Protein AF-0000000083159236 (afdb_homodimer)

Foldseek 3Di:
DVVVVVVVVVVVVVVVVQVVCPPVQNAFPWAFAAAADAWAGQHPVQFPDKDAQFDWFFFVVVVGDIFTFGIWHKGKFWADLDPDPDDDIAIQIGGGYTHGNPAQHTYDHPCVRCVVFNWDWDQDPQFIWIAGNVRHRHWTWDDDQNGTTTHGPPPDDHDHRHDHPDDDDRYTYGDPVVSCCRRPPPPPD/DVVVVVVVVVVVVVVVVQVVCPPVQNAFPWAFAAAADAWAGQHPVQFPDKDAQFDWFFFVVVVGDIFTFGIWHKGKFWADLDPDPDDDIAIQIGGGYTHGNPAQHTYDHPCVRCVVFNWDWDQDPQFIWIAGNVRHRHWTWDDDQNGTTTHGPPRDDHDHRRDHPDDDDRYTYGDPVVSCCRRPPPPPD

Secondary structure (DSSP, 8-state):
-HHHHHHHHHHHHHHHHHHHHTSGGG-B--EEEE-BS--EES-GGGEEEEEEEEEEEEEGGGTTEEEEEEEEEEEEEEE-S-SSTTSPPEEEEEEEEEE-TT-SSEEEEHHHHHHHH--EEEEETTEEEEE-TTS-EEEEEEEETTEEEE-BTT----B----TT------B-B-HHHHHHHHS-----/-HHHHHHHHHHHHHHHHHHHHTSGGG-B--EEEE-BS--EES-GGGEEEEEEEEEEEEEGGGTTEEEEEEEEEEEEEEE-S-SSTTSPPEEEEEEEEEE-TT-SSEEEEHHHHHHHH--EEEEETTEEEEE-TTS-EEEEEEEETTEEEE-BTT----B----TT------B-B-HHHHHHHHS-----

InterPro domains:
  IPR054722 Retrovirus-related Pol polyprotein from transposon TNT 1-94-like, beta-barrel domain [PF22936] (37-106)

Radius of gyration: 23.16 Å; Cα contacts (8 Å, |Δi|>4): 815; chains: 2; bounding box: 55×75×49 Å

Organism: NCBI:txid41062

pLDDT: mean 87.3, std 15.45, range [33.66, 98.88]

Structure (mmCIF, N/CA/C/O backbone):
data_AF-0000000083159236-model_v1
#
loop_
_entity.id
_entity.type
_entity.pdbx_description
1 polymer 'Retrovirus-related Pol polyprotein from transposon TNT 1-94-like beta-barrel domain-containing protein'
#
loop_
_atom_site.group_PDB
_atom_site.id
_atom_site.type_symbol
_atom_site.label_atom_id
_atom_site.label_alt_id
_atom_site.label_comp_id
_atom_site.label_asym_id
_atom_site.label_entity_id
_atom_site.label_seq_id
_atom_site.pdbx_PDB_ins_code
_atom_site.Cartn_x
_atom_site.Cartn_y
_atom_site.Cartn_z
_atom_site.occupancy
_atom_site.B_iso_or_equiv
_atom_site.auth_seq_id
_atom_site.auth_comp_id
_atom_site.auth_asym_id
_atom_site.auth_atom_id
_atom_site.pdbx_PDB_model_num
ATOM 1 N N . MET A 1 1 ? -31.219 -33 -2.07 1 47.88 1 MET A N 1
ATOM 2 C CA . MET A 1 1 ? -30.844 -33.438 -3.416 1 47.88 1 MET A CA 1
ATOM 3 C C . MET A 1 1 ? -30.578 -32.219 -4.312 1 47.88 1 MET A C 1
ATOM 5 O O . MET A 1 1 ? -29.828 -32.344 -5.293 1 47.88 1 MET A O 1
ATOM 9 N N . GLY A 1 2 ? -31.156 -31.078 -3.975 1 53.59 2 GLY A N 1
ATOM 10 C CA . GLY A 1 2 ? -31.062 -29.859 -4.758 1 53.59 2 GLY A CA 1
ATOM 11 C C . GLY A 1 2 ? -29.734 -29.156 -4.613 1 53.59 2 GLY A C 1
ATOM 12 O O . GLY A 1 2 ? -29.188 -28.641 -5.59 1 53.59 2 GLY A O 1
ATOM 13 N N . GLU A 1 3 ? -29.156 -29.172 -3.473 1 54.88 3 GLU A N 1
ATOM 14 C CA . GLU A 1 3 ? -27.922 -28.438 -3.172 1 54.88 3 GLU A CA 1
ATOM 15 C C . GLU A 1 3 ? -26.719 -29.094 -3.826 1 54.88 3 GLU A C 1
ATOM 17 O O . GLU A 1 3 ? -25.797 -28.406 -4.293 1 54.88 3 GLU A O 1
ATOM 22 N N . ILE A 1 4 ? -26.734 -30.438 -4.023 1 56.16 4 ILE A N 1
ATOM 23 C CA . ILE A 1 4 ? -25.656 -31.203 -4.637 1 56.16 4 ILE A CA 1
ATOM 24 C C . ILE A 1 4 ? -25.609 -30.906 -6.137 1 56.16 4 ILE A C 1
ATOM 26 O O . ILE A 1 4 ? -24.531 -30.734 -6.707 1 56.16 4 ILE A O 1
ATOM 30 N N . GLY A 1 5 ? -26.734 -30.797 -6.625 1 55.22 5 GLY A N 1
ATOM 31 C CA . GLY A 1 5 ? -26.797 -30.531 -8.055 1 55.22 5 GLY A CA 1
ATOM 32 C C . GLY A 1 5 ? -26.266 -29.172 -8.43 1 55.22 5 GLY A C 1
ATOM 33 O O . GLY A 1 5 ? -25.578 -29.031 -9.445 1 55.22 5 GLY A O 1
ATOM 34 N N . GLU A 1 6 ? -26.625 -28.234 -7.559 1 56.12 6 GLU A N 1
ATOM 35 C CA . GLU A 1 6 ? -26.141 -26.891 -7.805 1 56.12 6 GLU A CA 1
ATOM 36 C C . GLU A 1 6 ? -24.625 -26.828 -7.684 1 56.12 6 GLU A C 1
ATOM 38 O O . GLU A 1 6 ? -23.953 -26.141 -8.477 1 56.12 6 GLU A O 1
ATOM 43 N N . PHE A 1 7 ? -24.109 -27.562 -6.812 1 52.34 7 PHE A N 1
ATOM 44 C CA . PHE A 1 7 ? -22.672 -27.656 -6.605 1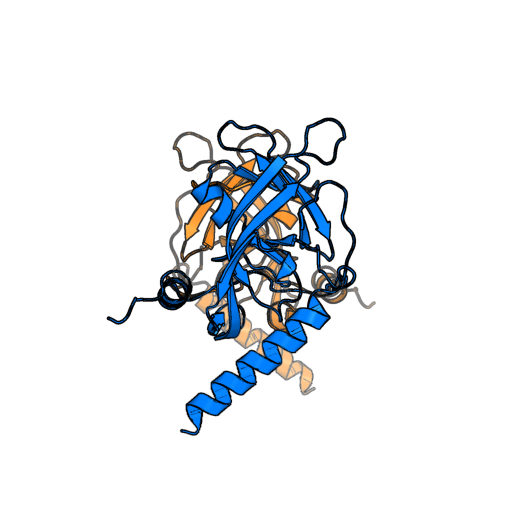 52.34 7 PHE A CA 1
ATOM 45 C C . PHE A 1 7 ? -21.984 -28.234 -7.836 1 52.34 7 PHE A C 1
ATOM 47 O O . PHE A 1 7 ? -21 -27.688 -8.328 1 52.34 7 PHE A O 1
ATOM 54 N N . TRP A 1 8 ? -22.531 -29.25 -8.359 1 57.22 8 TRP A N 1
ATOM 55 C CA . TRP A 1 8 ? -21.891 -29.922 -9.492 1 57.22 8 TRP A CA 1
ATOM 56 C C . TRP A 1 8 ? -22.031 -29.078 -10.758 1 57.22 8 TRP A C 1
ATOM 58 O O . TRP A 1 8 ? -21.141 -29.062 -11.594 1 57.22 8 TRP A O 1
ATOM 68 N N . ARG A 1 9 ? -23.141 -28.391 -10.812 1 58.09 9 ARG A N 1
ATOM 69 C CA . ARG A 1 9 ? -23.281 -27.469 -11.938 1 58.09 9 ARG A CA 1
ATOM 70 C C . ARG A 1 9 ? -22.266 -26.344 -11.852 1 58.09 9 ARG A C 1
ATOM 72 O O . ARG A 1 9 ? -21.672 -25.969 -12.867 1 58.09 9 ARG A O 1
ATOM 79 N N . ASP A 1 10 ? -22 -25.828 -10.742 1 58.94 10 ASP A N 1
ATOM 80 C CA . ASP A 1 10 ? -21.016 -24.781 -10.523 1 58.94 10 ASP A CA 1
ATOM 81 C C . ASP A 1 10 ? -19.594 -25.297 -10.797 1 58.94 10 ASP A C 1
ATOM 83 O O . ASP A 1 10 ? -18.781 -24.594 -11.398 1 58.94 10 ASP A O 1
ATOM 87 N N . VAL A 1 11 ? -19.312 -26.469 -10.516 1 60.19 11 VAL A N 1
ATOM 88 C CA . VAL A 1 11 ? -18.031 -27.109 -10.766 1 60.19 11 VAL A CA 1
ATOM 89 C C . VAL A 1 11 ? -17.844 -27.328 -12.266 1 60.19 11 VAL A C 1
ATOM 91 O O . VAL A 1 11 ? -16.781 -27.062 -12.812 1 60.19 11 VAL A O 1
ATOM 94 N N . LYS A 1 12 ? -18.875 -27.828 -12.938 1 58.31 12 LYS A N 1
ATOM 95 C CA . LYS A 1 12 ? -18.812 -28.047 -14.383 1 58.31 12 LYS A CA 1
ATOM 96 C C . LYS A 1 12 ? -18.656 -26.734 -15.141 1 58.31 12 LYS A C 1
ATOM 98 O O . LYS A 1 12 ? -17.891 -26.656 -16.109 1 58.31 12 LYS A O 1
ATOM 103 N N . GLU A 1 13 ? -19.391 -25.719 -14.734 1 59.31 13 GLU A N 1
ATOM 104 C CA . GLU A 1 13 ? -19.25 -24.406 -15.359 1 59.31 13 GLU A CA 1
ATOM 105 C C . GLU A 1 13 ? -17.875 -23.812 -15.086 1 59.31 13 GLU A C 1
ATOM 107 O O . GLU A 1 13 ? -17.266 -23.188 -15.969 1 59.31 13 GLU A O 1
ATOM 112 N N . ASP A 1 14 ? -17.266 -24.078 -14.031 1 56.31 14 ASP A N 1
ATOM 113 C CA . ASP A 1 14 ? -15.914 -23.641 -13.68 1 56.31 14 ASP A CA 1
ATOM 114 C C . ASP A 1 14 ? -14.859 -24.391 -14.5 1 56.31 14 ASP A C 1
ATOM 116 O O . ASP A 1 14 ? -13.875 -23.797 -14.945 1 56.31 14 ASP A O 1
ATOM 120 N N . ARG A 1 15 ? -15.039 -25.703 -14.812 1 54.47 15 ARG A N 1
ATOM 121 C CA . ARG A 1 15 ? -14.133 -26.484 -15.641 1 54.47 15 ARG A CA 1
ATOM 122 C C . ARG A 1 15 ? -14.148 -26 -17.078 1 54.47 15 ARG A C 1
ATOM 124 O O . ARG A 1 15 ? -13.094 -25.922 -17.719 1 54.47 15 ARG A O 1
ATOM 131 N N . LYS A 1 16 ? -15.336 -25.766 -17.625 1 57.69 16 LYS A N 1
ATOM 132 C CA . LYS A 1 16 ? -15.438 -25.234 -18.969 1 57.69 16 LYS A CA 1
ATOM 133 C C . LYS A 1 16 ? -14.812 -23.844 -19.062 1 57.69 16 LYS A C 1
ATOM 135 O O . LYS A 1 16 ? -14.117 -23.531 -20.031 1 57.69 16 LYS A O 1
ATOM 140 N N . ARG A 1 17 ? -15.055 -23.016 -18.156 1 52.88 17 ARG A N 1
ATOM 141 C CA . ARG A 1 17 ? -14.43 -21.703 -18.125 1 52.88 17 ARG A CA 1
ATOM 142 C C . ARG A 1 17 ? -12.922 -21.812 -17.922 1 52.88 17 ARG A C 1
ATOM 144 O O . ARG A 1 17 ? -12.148 -21.062 -18.531 1 52.88 17 ARG A O 1
ATOM 151 N N . GLY A 1 18 ? -12.461 -22.797 -17.219 1 50.94 18 GLY A N 1
ATOM 152 C CA . GLY A 1 18 ? -11.047 -23.062 -17.031 1 50.94 18 GLY A CA 1
ATOM 153 C C . GLY A 1 18 ? -10.336 -23.438 -18.312 1 50.94 18 GLY A C 1
ATOM 154 O O . GLY A 1 18 ? -9.234 -22.953 -18.578 1 50.94 18 GLY A O 1
ATOM 155 N N . LYS A 1 19 ? -10.891 -24.438 -19.141 1 52.97 19 LYS A N 1
ATOM 156 C CA . LYS A 1 19 ? -10.305 -24.797 -20.422 1 52.97 19 LYS A CA 1
ATOM 157 C C . LYS A 1 19 ? -10.227 -23.609 -21.359 1 52.97 19 LYS A C 1
ATOM 159 O O . LYS A 1 19 ? -9.227 -23.422 -22.062 1 52.97 19 LYS A O 1
ATOM 164 N N . LEU A 1 20 ? -11.305 -22.906 -21.438 1 53.22 20 LEU A N 1
ATOM 165 C CA . LEU A 1 20 ? -11.281 -21.703 -22.281 1 53.22 20 LEU A CA 1
ATOM 166 C C . LEU A 1 20 ? -10.328 -20.656 -21.719 1 53.22 20 LEU A C 1
ATOM 168 O O . LEU A 1 20 ? -9.633 -19.984 -22.469 1 53.22 20 LEU A O 1
ATOM 172 N N . GLU A 1 21 ? -10.289 -20.453 -20.5 1 50.97 21 GLU A N 1
ATOM 173 C CA . GLU A 1 21 ? -9.406 -19.5 -19.828 1 50.97 21 GLU A CA 1
ATOM 174 C C . GLU A 1 21 ? -7.941 -19.922 -19.969 1 50.97 21 GLU A C 1
ATOM 176 O O . GLU A 1 21 ? -7.035 -19.109 -19.766 1 50.97 21 GLU A O 1
ATOM 181 N N . ASN A 1 22 ? -7.617 -21.297 -20.234 1 50.5 22 ASN A N 1
ATOM 182 C CA . ASN A 1 22 ? -6.238 -21.766 -20.297 1 50.5 22 ASN A CA 1
ATOM 183 C C . ASN A 1 22 ? -5.664 -21.656 -21.703 1 50.5 22 ASN A C 1
ATOM 185 O O . ASN A 1 22 ? -4.668 -22.312 -22.031 1 50.5 22 ASN A O 1
ATOM 189 N N . ARG A 1 23 ? -6.406 -21.172 -22.672 1 53.34 23 ARG A N 1
ATOM 190 C CA . ARG A 1 23 ? -5.613 -20.906 -23.875 1 53.34 23 ARG A CA 1
ATOM 191 C C . ARG A 1 23 ? -4.469 -19.938 -23.578 1 53.34 23 ARG A C 1
ATOM 193 O O . ARG A 1 23 ? -4.668 -18.906 -22.938 1 53.34 23 ARG A O 1
ATOM 200 N N . PRO A 1 24 ? -3.254 -20.406 -23.797 1 56.59 24 PRO A N 1
ATOM 201 C CA . PRO A 1 24 ? -2.051 -19.641 -23.484 1 56.59 24 PRO A CA 1
ATOM 202 C C . PRO A 1 24 ? -2.238 -18.141 -23.688 1 56.59 24 PRO A C 1
ATOM 204 O O . PRO A 1 24 ? -1.733 -17.344 -22.891 1 56.59 24 PRO A O 1
ATOM 207 N N . HIS A 1 25 ? -2.939 -17.797 -24.734 1 60.47 25 HIS A N 1
ATOM 208 C CA . HIS A 1 25 ? -3.033 -16.391 -25.109 1 60.47 25 HIS A CA 1
ATOM 209 C C . HIS A 1 25 ? -4.012 -15.633 -24.219 1 60.47 25 HIS A C 1
ATOM 211 O O . HIS A 1 25 ? -4.051 -14.406 -24.219 1 60.47 25 HIS A O 1
ATOM 217 N N . ARG A 1 26 ? -4.48 -16.438 -23.219 1 83.31 26 ARG A N 1
ATOM 218 C CA . ARG A 1 26 ? -5.492 -15.789 -22.375 1 83.31 26 ARG A CA 1
ATOM 219 C C . ARG A 1 26 ? -5.004 -15.633 -20.953 1 83.31 26 ARG A C 1
ATOM 221 O O . ARG A 1 26 ? -5.668 -15 -20.125 1 83.31 26 ARG A O 1
ATOM 228 N N . ARG A 1 27 ? -3.709 -16.031 -20.828 1 93.88 27 ARG A N 1
ATOM 229 C CA . ARG A 1 27 ? -3.17 -15.984 -19.484 1 93.88 27 ARG A CA 1
ATOM 230 C C . ARG A 1 27 ? -2.682 -14.586 -19.125 1 93.88 27 ARG A C 1
ATOM 232 O O . ARG A 1 27 ? -2.064 -13.914 -19.953 1 93.88 27 ARG A O 1
ATOM 239 N N . CYS A 1 28 ? -3.027 -14.164 -17.938 1 97.5 28 CYS A N 1
ATOM 240 C CA . CYS A 1 28 ? -2.516 -12.898 -17.422 1 97.5 28 CYS A CA 1
ATOM 241 C C . CYS A 1 28 ? -1.147 -13.086 -16.781 1 97.5 28 CYS A C 1
ATOM 243 O O . CYS A 1 28 ? -0.974 -13.961 -15.922 1 97.5 28 CYS A O 1
ATOM 245 N N . TRP A 1 29 ? -0.221 -12.25 -17.188 1 97.69 29 TRP A N 1
ATOM 246 C CA . TRP A 1 29 ? 1.125 -12.359 -16.641 1 97.69 29 TRP A CA 1
ATOM 247 C C . TRP A 1 29 ? 1.442 -11.156 -15.742 1 97.69 29 TRP A C 1
ATOM 249 O O . TRP A 1 29 ? 2.586 -10.977 -15.32 1 97.69 29 TRP A O 1
ATOM 259 N N . ASP A 1 30 ? 0.416 -10.289 -15.508 1 98.12 30 ASP A N 1
ATOM 260 C CA . ASP A 1 30 ? 0.614 -9.141 -14.633 1 98.12 30 ASP A CA 1
ATOM 261 C C . ASP A 1 30 ? 0.591 -9.555 -13.164 1 98.12 30 ASP A C 1
ATOM 263 O O . ASP A 1 30 ? -0.48 -9.766 -12.586 1 98.12 30 ASP A O 1
ATOM 267 N N . TRP A 1 31 ? 1.767 -9.68 -12.625 1 98.75 31 TRP A N 1
ATOM 268 C CA . TRP A 1 31 ? 1.896 -9.898 -11.188 1 98.75 31 TRP A CA 1
ATOM 269 C C . TRP A 1 31 ? 2.152 -8.586 -10.453 1 98.75 31 TRP A C 1
ATOM 271 O O . TRP A 1 31 ? 3.301 -8.156 -10.328 1 98.75 31 TRP A O 1
ATOM 281 N N . MET A 1 32 ? 1.084 -8.047 -9.945 1 98.38 32 MET A N 1
ATOM 282 C CA . MET A 1 32 ? 1.147 -6.762 -9.258 1 98.38 32 MET A CA 1
ATOM 283 C C . MET A 1 32 ? 1.71 -6.922 -7.848 1 98.38 32 MET A C 1
ATOM 285 O O . MET A 1 32 ? 1.386 -7.883 -7.152 1 98.38 32 MET A O 1
ATOM 289 N N . ILE A 1 33 ? 2.572 -6.027 -7.465 1 97.94 33 ILE A N 1
ATOM 290 C CA . ILE A 1 33 ? 3.092 -6.012 -6.102 1 97.94 33 ILE A CA 1
ATOM 291 C C . ILE A 1 33 ? 2.055 -5.402 -5.164 1 97.94 33 ILE A C 1
ATOM 293 O O . ILE A 1 33 ? 1.723 -4.219 -5.281 1 97.94 33 ILE A O 1
ATOM 297 N N . VAL A 1 34 ? 1.578 -6.258 -4.277 1 95.31 34 VAL A N 1
ATOM 298 C CA . VAL A 1 34 ? 0.468 -5.824 -3.438 1 95.31 34 VAL A CA 1
ATOM 299 C C . VAL A 1 34 ? 0.805 -6.062 -1.968 1 95.31 34 VAL A C 1
ATOM 301 O O . VAL A 1 34 ? 1.816 -6.691 -1.651 1 95.31 34 VAL A O 1
ATOM 304 N N . SER A 1 35 ? -0.013 -5.441 -1.11 1 91.44 35 SER A N 1
ATOM 305 C CA . SER A 1 35 ? -0.04 -5.77 0.312 1 91.44 35 SER A CA 1
ATOM 306 C C . SER A 1 35 ? -1.179 -6.73 0.636 1 91.44 35 SER A C 1
ATOM 308 O O . SER A 1 35 ? -1.677 -7.434 -0.248 1 91.44 35 SER A O 1
ATOM 310 N N . GLY A 1 36 ? -1.452 -6.891 1.927 1 91.38 36 GLY A N 1
ATOM 311 C CA . GLY A 1 36 ? -2.574 -7.742 2.287 1 91.38 36 GLY A CA 1
ATOM 312 C C . GLY A 1 36 ? -2.146 -9.055 2.914 1 91.38 36 GLY A C 1
ATOM 313 O O . GLY A 1 36 ? -1.095 -9.133 3.551 1 91.38 36 GLY A O 1
ATOM 314 N N . HIS A 1 37 ? -3.102 -10.109 2.678 1 92.5 37 HIS A N 1
ATOM 315 C CA . HIS A 1 37 ? -2.941 -11.312 3.482 1 92.5 37 HIS A CA 1
ATOM 316 C C . HIS A 1 37 ? -2.688 -12.539 2.605 1 92.5 37 HIS A C 1
ATOM 318 O O . HIS A 1 37 ? -2.641 -13.664 3.1 1 92.5 37 HIS A O 1
ATOM 324 N N . CYS A 1 38 ? -2.537 -12.281 1.304 1 96.12 38 CYS A N 1
ATOM 325 C CA . CYS A 1 38 ? -2.348 -13.469 0.478 1 96.12 38 CYS A CA 1
ATOM 326 C C . CYS A 1 38 ? -1.798 -13.102 -0.894 1 96.12 38 CYS A C 1
ATOM 3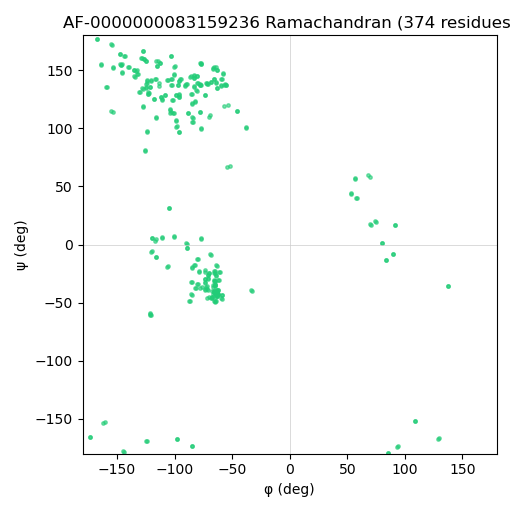28 O O . CYS A 1 38 ? -1.927 -11.953 -1.329 1 96.12 38 CYS A O 1
ATOM 330 N N . HIS A 1 39 ? -1.111 -14.055 -1.521 1 98.5 39 HIS A N 1
ATOM 331 C CA . HIS A 1 39 ? -0.936 -14.07 -2.969 1 98.5 39 HIS A CA 1
ATOM 332 C C . HIS A 1 39 ? -2.199 -14.555 -3.672 1 98.5 39 HIS A C 1
ATOM 334 O O . HIS A 1 39 ? -2.965 -15.344 -3.109 1 98.5 39 HIS A O 1
ATOM 340 N N . TYR A 1 40 ? -2.348 -14.156 -4.895 1 98.56 40 TYR A N 1
ATOM 341 C CA . TYR A 1 40 ? -3.447 -14.727 -5.668 1 98.56 40 TYR A CA 1
ATOM 342 C C . TYR A 1 40 ? -3.135 -14.695 -7.16 1 98.56 40 TYR A C 1
ATOM 344 O O . TYR A 1 40 ? -2.35 -13.867 -7.621 1 98.56 40 TYR A O 1
ATOM 352 N N . ALA A 1 41 ? -3.672 -15.594 -7.867 1 98.75 41 ALA A N 1
ATOM 353 C CA . ALA A 1 41 ? -3.508 -15.711 -9.312 1 98.75 41 ALA A CA 1
ATOM 354 C C . ALA A 1 41 ? -4.852 -15.93 -10 1 98.75 41 ALA A C 1
ATOM 356 O O . ALA A 1 41 ? -5.738 -16.578 -9.453 1 98.75 41 ALA A O 1
ATOM 357 N N . ARG A 1 42 ? -4.875 -15.453 -11.156 1 97.94 42 ARG A N 1
ATOM 358 C CA . ARG A 1 42 ? -6.102 -15.477 -11.945 1 97.94 42 ARG A CA 1
ATOM 359 C C . ARG A 1 42 ? -6.25 -16.797 -12.688 1 97.94 42 ARG A C 1
ATOM 361 O O . ARG A 1 42 ? -7.352 -17.344 -12.766 1 97.94 42 ARG A O 1
ATOM 368 N N . ASN A 1 43 ? -5.18 -17.297 -13.266 1 98.06 43 ASN A N 1
ATOM 369 C CA . ASN A 1 43 ? -5.242 -18.438 -14.18 1 98.06 43 ASN A CA 1
ATOM 370 C C . ASN A 1 43 ? -4.77 -19.719 -13.508 1 98.06 43 ASN A C 1
ATOM 372 O O . ASN A 1 43 ? -3.707 -19.75 -12.883 1 98.06 43 ASN A O 1
ATOM 376 N N . ARG A 1 44 ? -5.461 -20.734 -13.75 1 97.31 44 ARG A N 1
ATOM 377 C CA . ARG A 1 44 ? -5.102 -22.047 -13.227 1 97.31 44 ARG A CA 1
ATOM 378 C C . ARG A 1 44 ? -3.74 -22.5 -13.75 1 97.31 44 ARG A C 1
ATOM 380 O O . ARG A 1 44 ? -2.986 -23.172 -13.039 1 97.31 44 ARG A O 1
ATOM 387 N N . SER A 1 45 ? -3.443 -22.078 -14.891 1 96.75 45 SER A N 1
ATOM 388 C CA . SER A 1 45 ? -2.223 -22.516 -15.562 1 96.75 45 SER A CA 1
ATOM 389 C C . SER A 1 45 ? -0.983 -21.969 -14.859 1 96.75 45 SER A C 1
ATOM 391 O O . SER A 1 45 ? 0.136 -22.406 -15.133 1 96.75 45 SER A O 1
ATOM 393 N N . SER A 1 46 ? -1.165 -21.078 -13.922 1 97.62 46 SER A N 1
ATOM 394 C CA . SER A 1 46 ? -0.037 -20.484 -13.203 1 97.62 46 SER A CA 1
ATOM 395 C C . SER A 1 46 ? 0.471 -21.422 -12.117 1 97.62 46 SER A C 1
ATOM 397 O O . SER A 1 46 ? 1.573 -21.234 -11.594 1 97.62 46 SER A O 1
ATOM 399 N N . PHE A 1 47 ? -0.243 -22.438 -11.797 1 98.38 47 PHE A N 1
ATOM 400 C CA . PHE A 1 47 ? 0.017 -23.219 -10.586 1 98.38 47 PHE A CA 1
ATOM 401 C C . PHE A 1 47 ? 0.84 -24.453 -10.906 1 98.38 47 PHE A C 1
ATOM 403 O O . PHE A 1 47 ? 0.573 -25.141 -11.898 1 98.38 47 PHE A O 1
ATOM 410 N N . VAL A 1 48 ? 1.802 -24.734 -10.086 1 98.56 48 VAL A N 1
ATOM 411 C CA . VAL A 1 48 ? 2.586 -25.969 -10.148 1 98.56 48 VAL A CA 1
ATOM 412 C C . VAL A 1 48 ? 1.888 -27.062 -9.352 1 98.56 48 VAL A C 1
ATOM 414 O O . VAL A 1 48 ? 1.806 -28.219 -9.797 1 98.56 48 VAL A O 1
ATOM 417 N N . THR A 1 49 ? 1.508 -26.703 -8.141 1 98.44 49 THR A N 1
ATOM 418 C CA . THR A 1 49 ? 0.626 -27.562 -7.352 1 98.44 49 THR A CA 1
ATOM 419 C C . THR A 1 49 ? -0.736 -26.891 -7.16 1 98.44 49 THR A C 1
ATOM 421 O O . THR A 1 49 ? -0.853 -25.672 -7.23 1 98.44 49 THR A O 1
ATOM 424 N N . TYR A 1 50 ? -1.672 -27.75 -6.934 1 97.94 50 TYR A N 1
ATOM 425 C CA . TYR A 1 50 ? -3.023 -27.203 -6.902 1 97.94 50 TYR A CA 1
ATOM 426 C C . TYR A 1 50 ? -3.969 -28.125 -6.145 1 97.94 50 TYR A C 1
ATOM 428 O O . TYR A 1 50 ? -3.959 -29.344 -6.352 1 97.94 50 TYR A O 1
ATOM 436 N N . ARG A 1 51 ? -4.742 -27.531 -5.34 1 97.88 51 ARG A N 1
ATOM 437 C CA . ARG A 1 51 ? -5.836 -28.203 -4.648 1 97.88 51 ARG A CA 1
ATOM 438 C C . ARG A 1 51 ? -7.137 -27.422 -4.801 1 97.88 51 ARG A C 1
ATOM 440 O O . ARG A 1 51 ? -7.199 -26.234 -4.469 1 97.88 51 ARG A O 1
ATOM 447 N N . ARG A 1 52 ? -8.148 -28.078 -5.156 1 96.94 52 ARG A N 1
ATOM 448 C CA . ARG A 1 52 ? -9.445 -27.422 -5.305 1 96.94 52 ARG A CA 1
ATOM 449 C C . ARG A 1 52 ? -10.039 -27.078 -3.943 1 96.94 52 ARG A C 1
ATOM 451 O O . ARG A 1 52 ? -9.93 -27.859 -2.994 1 96.9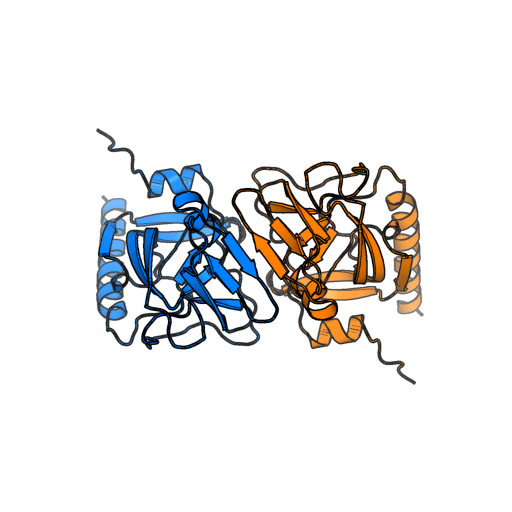4 52 ARG A O 1
ATOM 458 N N . VAL A 1 53 ? -10.609 -25.984 -3.789 1 95.56 53 VAL A N 1
ATOM 459 C CA . VAL A 1 53 ? -11.266 -25.547 -2.562 1 95.56 53 VAL A CA 1
ATOM 460 C C . VAL A 1 53 ? -12.742 -25.25 -2.842 1 95.56 53 VAL A C 1
ATOM 462 O O . VAL A 1 53 ? -13.625 -25.906 -2.305 1 95.56 53 VAL A O 1
ATOM 465 N N . GLY A 1 54 ? -12.992 -24.25 -3.771 1 94.25 54 GLY A N 1
ATOM 466 C CA . GLY A 1 54 ? -14.359 -23.938 -4.145 1 94.25 54 GLY A CA 1
ATOM 467 C C . GLY A 1 54 ? -15.141 -23.266 -3.031 1 94.25 54 GLY A C 1
ATOM 468 O O . GLY A 1 54 ? -16.203 -23.75 -2.643 1 94.25 54 GLY A O 1
ATOM 469 N N . ARG A 1 55 ? -14.664 -22.109 -2.531 1 93.81 55 ARG A N 1
ATOM 470 C CA . ARG A 1 55 ? -15.305 -21.391 -1.432 1 93.81 55 ARG A CA 1
ATOM 471 C C . ARG A 1 55 ? -15.281 -19.891 -1.673 1 93.81 55 ARG A C 1
ATOM 473 O O . ARG A 1 55 ? -14.391 -19.391 -2.365 1 93.81 55 ARG A O 1
ATOM 480 N N . HIS A 1 56 ? -16.25 -19.312 -1.081 1 94.12 56 HIS A N 1
ATOM 481 C CA . HIS A 1 56 ? -16.266 -17.859 -1.077 1 94.12 56 HIS A CA 1
ATOM 482 C C . HIS A 1 56 ? -15.664 -17.312 0.211 1 94.12 56 HIS A C 1
ATOM 484 O O . HIS A 1 56 ? -15.883 -17.859 1.291 1 94.12 56 HIS A O 1
ATOM 490 N N . ILE A 1 57 ? -14.93 -16.25 0.008 1 92.56 57 ILE A N 1
ATOM 491 C CA . ILE A 1 57 ? -14.391 -15.531 1.164 1 92.56 57 ILE A CA 1
ATOM 492 C C . ILE A 1 57 ? -14.766 -14.055 1.083 1 92.56 57 ILE A C 1
ATOM 494 O O . ILE A 1 57 ? -15.086 -13.547 0.005 1 92.56 57 ILE A O 1
ATOM 498 N N . SER A 1 58 ? -14.695 -13.438 2.277 1 90.69 58 SER A N 1
ATOM 499 C CA . SER A 1 58 ? -14.992 -12.016 2.336 1 90.69 58 SER A CA 1
ATOM 500 C C . SER A 1 58 ? -13.711 -11.188 2.342 1 90.69 58 SER A C 1
ATOM 502 O O . SER A 1 58 ? -12.789 -11.461 3.111 1 90.69 58 SER A O 1
ATOM 504 N N . ASP A 1 59 ? -13.688 -10.25 1.45 1 86.56 59 ASP A N 1
ATOM 505 C CA . ASP A 1 59 ? -12.586 -9.289 1.381 1 86.56 59 ASP A CA 1
ATOM 506 C C . ASP A 1 59 ? -12.977 -7.961 2.018 1 86.56 59 ASP A C 1
ATOM 508 O O . ASP A 1 59 ? -13.781 -7.211 1.462 1 86.56 59 ASP A O 1
ATOM 512 N N . SER A 1 60 ? -12.352 -7.602 3.123 1 80.25 60 SER A N 1
ATOM 513 C CA . SER A 1 60 ? -12.719 -6.398 3.865 1 80.25 60 SER A CA 1
ATOM 514 C C . SER A 1 60 ? -12.312 -5.137 3.111 1 80.25 60 SER A C 1
ATOM 516 O O . SER A 1 60 ? -12.898 -4.07 3.316 1 80.25 60 SER A O 1
ATOM 518 N N . MET A 1 61 ? -11.32 -5.191 2.279 1 76.38 61 MET A N 1
ATOM 519 C CA . MET A 1 61 ? -10.914 -4.043 1.475 1 76.38 61 MET A CA 1
ATOM 520 C C . MET A 1 61 ? -12.023 -3.639 0.505 1 76.38 61 MET A C 1
ATOM 522 O O . MET A 1 61 ? -12.164 -2.461 0.174 1 76.38 61 MET A O 1
ATOM 526 N N . MET A 1 62 ? -12.773 -4.566 0.189 1 69 62 MET A N 1
ATOM 527 C CA . MET A 1 62 ? -13.875 -4.332 -0.743 1 69 62 MET A CA 1
ATOM 528 C C . MET A 1 62 ? -15.211 -4.277 -0.008 1 69 62 MET A C 1
ATOM 530 O O . MET A 1 62 ? -16.234 -4.699 -0.543 1 69 62 MET A O 1
ATOM 534 N N . GLY A 1 63 ? -15.195 -3.848 1.124 1 70.94 63 GLY A N 1
ATOM 535 C CA . GLY A 1 63 ? -16.422 -3.674 1.872 1 70.94 63 GLY A CA 1
ATOM 536 C C . GLY A 1 63 ? -17.078 -4.988 2.275 1 70.94 63 GLY A C 1
ATOM 537 O O . GLY A 1 63 ? -18.297 -5.082 2.361 1 70.94 63 GLY A O 1
ATOM 538 N N . GLY A 1 64 ? -16.297 -5.98 2.213 1 75.81 64 GLY A N 1
ATOM 539 C CA . GLY A 1 64 ? -16.844 -7.27 2.615 1 75.81 64 GLY A CA 1
ATOM 540 C C . GLY A 1 64 ? -17.453 -8.047 1.462 1 75.81 64 GLY A C 1
ATOM 541 O O . GLY A 1 64 ? -18.203 -9 1.677 1 75.81 64 GLY A O 1
ATOM 542 N N . SER A 1 65 ? -17.109 -7.652 0.271 1 82.62 65 SER A N 1
ATOM 543 C CA . SER A 1 65 ? -17.609 -8.398 -0.883 1 82.62 65 SER A CA 1
ATOM 544 C C . SER A 1 65 ? -17.047 -9.812 -0.91 1 82.62 65 SER A C 1
ATOM 546 O O . SER A 1 65 ? -15.969 -10.07 -0.375 1 82.62 65 SER A O 1
ATOM 548 N N . LYS A 1 66 ? -17.859 -10.688 -1.543 1 91.19 66 LYS A N 1
ATOM 549 C CA . LYS A 1 66 ? -17.453 -12.086 -1.592 1 91.19 66 LYS A CA 1
ATOM 550 C C . LYS A 1 66 ? -16.609 -12.375 -2.826 1 91.19 66 LYS A C 1
ATOM 552 O O . LYS A 1 66 ? -16.891 -11.859 -3.912 1 91.19 66 LYS A O 1
ATOM 557 N N . THR A 1 67 ? -15.617 -13.117 -2.619 1 93.44 67 THR A N 1
ATOM 558 C CA . THR A 1 67 ? -14.711 -13.547 -3.682 1 93.44 67 THR A CA 1
ATOM 559 C C . THR A 1 67 ? -14.641 -15.07 -3.746 1 93.44 67 THR A C 1
ATOM 561 O O . THR A 1 67 ? -14.477 -15.734 -2.723 1 93.44 67 THR A O 1
ATOM 564 N N . PHE A 1 68 ? -14.828 -15.57 -4.91 1 95.81 68 PHE A N 1
ATOM 565 C CA . PHE A 1 68 ? -14.773 -17.016 -5.102 1 95.81 68 PHE A CA 1
ATOM 566 C C . PHE A 1 68 ? -13.336 -17.484 -5.25 1 95.81 68 PHE A C 1
ATOM 568 O O . PHE A 1 68 ? -12.602 -17.016 -6.121 1 95.81 68 PHE A O 1
ATOM 575 N N . VAL A 1 69 ? -12.977 -18.406 -4.367 1 97.31 69 VAL A N 1
ATOM 576 C CA . VAL A 1 69 ? -11.672 -19.062 -4.43 1 97.31 69 VAL A CA 1
ATOM 577 C C . VAL A 1 69 ? -11.828 -20.469 -4.996 1 97.31 69 VAL A C 1
ATOM 579 O O . VAL A 1 69 ? -12.391 -21.344 -4.34 1 97.31 69 VAL A O 1
ATOM 582 N N . ALA A 1 70 ? -11.273 -20.641 -6.16 1 98.12 70 ALA A N 1
ATOM 583 C CA . ALA A 1 70 ? -11.43 -21.922 -6.84 1 98.12 70 ALA A CA 1
ATOM 584 C C . ALA A 1 70 ? -10.461 -22.953 -6.277 1 98.12 70 ALA A C 1
ATOM 586 O O . ALA A 1 70 ? -10.789 -24.141 -6.207 1 98.12 70 ALA A O 1
ATOM 587 N N . GLY A 1 71 ? -9.312 -22.516 -5.895 1 98.31 71 GLY A N 1
ATOM 588 C CA . GLY A 1 71 ? -8.289 -23.438 -5.402 1 98.31 71 GLY A CA 1
ATOM 589 C C . GLY A 1 71 ? -7.129 -22.719 -4.73 1 98.31 71 GLY A C 1
ATOM 590 O O . GLY A 1 71 ? -7.141 -21.5 -4.602 1 98.31 71 GLY A O 1
ATOM 591 N N . VAL A 1 72 ? -6.234 -23.516 -4.223 1 98.62 72 VAL A N 1
ATOM 592 C CA . VAL A 1 72 ? -5 -23.062 -3.59 1 98.62 72 VAL A CA 1
ATOM 593 C C . VAL A 1 72 ? -3.822 -23.891 -4.086 1 98.62 72 VAL A C 1
ATOM 595 O O . VAL A 1 72 ? -3.969 -25.094 -4.363 1 98.62 72 VAL A O 1
ATOM 598 N N . GLY A 1 73 ? -2.666 -23.219 -4.227 1 98.62 73 GLY A N 1
ATOM 599 C CA . GLY A 1 73 ? -1.497 -23.984 -4.637 1 98.62 73 GLY A CA 1
ATOM 600 C C . GLY A 1 73 ? -0.217 -23.172 -4.613 1 98.62 73 GLY A C 1
ATOM 601 O O . GLY A 1 73 ? -0.126 -22.172 -3.902 1 98.62 73 GLY A O 1
ATOM 602 N N . THR A 1 74 ? 0.765 -23.75 -5.246 1 98.81 74 THR A N 1
ATOM 603 C CA . THR A 1 74 ? 2.066 -23.094 -5.34 1 98.81 74 THR A CA 1
ATOM 604 C C . THR A 1 74 ? 2.295 -22.547 -6.746 1 98.81 74 THR A C 1
ATOM 606 O O . THR A 1 74 ? 1.888 -23.156 -7.734 1 98.81 74 THR A O 1
ATOM 609 N N . VAL A 1 75 ? 2.912 -21.359 -6.832 1 98.81 75 VAL A N 1
ATOM 610 C CA . VAL A 1 75 ? 3.289 -20.734 -8.094 1 98.81 75 VAL A CA 1
ATOM 611 C C . VAL A 1 75 ? 4.785 -20.422 -8.094 1 98.81 75 VAL A C 1
ATOM 613 O O . VAL A 1 75 ? 5.328 -19.969 -7.086 1 98.81 75 VAL A O 1
ATOM 616 N N . GLU A 1 76 ? 5.422 -20.656 -9.18 1 98.81 76 GLU A N 1
ATOM 617 C CA . GLU A 1 76 ? 6.82 -20.297 -9.375 1 98.81 76 GLU A CA 1
ATOM 618 C C . GLU A 1 76 ? 6.965 -19.188 -10.414 1 98.81 76 GLU A C 1
ATOM 620 O O . GLU A 1 76 ? 6.461 -19.312 -11.539 1 98.81 76 GLU A O 1
ATOM 625 N N . LEU A 1 77 ? 7.641 -18.141 -10.039 1 98.62 77 LEU A N 1
ATOM 626 C CA . LEU A 1 77 ? 7.852 -17 -10.93 1 98.62 77 LEU A CA 1
ATOM 627 C C . LEU A 1 77 ? 9.336 -16.797 -11.219 1 98.62 77 LEU A C 1
ATOM 629 O O . LEU A 1 77 ? 10.141 -16.672 -10.289 1 98.62 77 LEU A O 1
ATOM 633 N N . LYS A 1 78 ? 9.68 -16.766 -12.43 1 98.12 78 LYS A N 1
ATOM 634 C CA . LYS A 1 78 ? 11.016 -16.328 -12.828 1 98.12 78 LYS A CA 1
ATOM 635 C C . LYS A 1 78 ? 11.086 -14.82 -12.961 1 98.12 78 LYS A C 1
ATOM 637 O O . LYS A 1 78 ? 10.367 -14.227 -13.766 1 98.12 78 LYS A O 1
ATOM 642 N N . VAL A 1 79 ? 12 -14.211 -12.18 1 98.06 79 VAL A N 1
ATOM 643 C CA . VAL A 1 79 ? 12.008 -12.75 -12.109 1 98.06 79 VAL A CA 1
ATOM 644 C C . VAL A 1 79 ? 13.422 -12.234 -12.367 1 98.06 79 VAL A C 1
ATOM 646 O O . VAL A 1 79 ? 14.398 -12.977 -12.203 1 98.06 79 VAL A O 1
ATOM 649 N N . ARG A 1 80 ? 13.414 -10.953 -12.727 1 96.38 80 ARG A N 1
ATOM 650 C CA . ARG A 1 80 ? 14.68 -10.242 -12.836 1 96.38 80 ARG A CA 1
ATOM 651 C C . ARG A 1 80 ? 14.992 -9.461 -11.562 1 96.38 80 ARG A C 1
ATOM 653 O O . ARG A 1 80 ? 14.141 -8.711 -11.062 1 96.38 80 ARG A O 1
ATOM 660 N N . PRO A 1 81 ? 16.234 -9.68 -11.055 1 95.06 81 PRO A N 1
ATOM 661 C CA . PRO A 1 81 ? 16.578 -8.977 -9.812 1 95.06 81 PRO A CA 1
ATOM 662 C C . PRO A 1 81 ? 16.828 -7.488 -10.023 1 95.06 81 PRO A C 1
ATOM 664 O O . PRO A 1 81 ? 16.812 -6.711 -9.062 1 95.06 81 PRO A O 1
ATO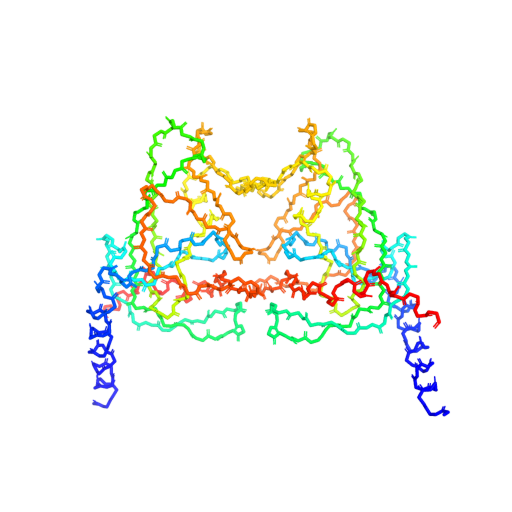M 667 N N . SER A 1 82 ? 17.141 -7.141 -11.211 1 88.56 82 SER A N 1
ATOM 668 C CA . SER A 1 82 ? 17.375 -5.746 -11.57 1 88.56 82 SER A CA 1
ATOM 669 C C . SER A 1 82 ? 16.922 -5.461 -13 1 88.56 82 SER A C 1
ATOM 671 O O . SER A 1 82 ? 16.844 -6.371 -13.828 1 88.56 82 SER A O 1
ATOM 673 N N . LYS A 1 83 ? 16.625 -4.176 -13.117 1 79.06 83 LYS A N 1
ATOM 674 C CA . LYS A 1 83 ? 16.266 -3.777 -14.477 1 79.06 83 LYS A CA 1
ATOM 675 C C . LYS A 1 83 ? 17.484 -3.818 -15.398 1 79.06 83 LYS A C 1
ATOM 677 O O . LYS A 1 83 ? 17.344 -3.908 -16.625 1 79.06 83 LYS A O 1
ATOM 682 N N . LYS A 1 84 ? 18.641 -3.67 -14.68 1 75.5 84 LYS A N 1
ATOM 683 C CA . LYS A 1 84 ? 19.875 -3.674 -15.453 1 75.5 84 LYS A CA 1
ATOM 684 C C . LYS A 1 84 ? 20.266 -5.094 -15.859 1 75.5 84 LYS A C 1
ATOM 686 O O . LYS A 1 84 ? 20.031 -6.043 -15.109 1 75.5 84 LYS A O 1
ATOM 691 N N . GLN A 1 85 ? 20.688 -5.207 -17.094 1 70.5 85 GLN A N 1
ATOM 692 C CA . GLN A 1 85 ? 21.125 -6.5 -17.609 1 70.5 85 GLN A CA 1
ATOM 693 C C . GLN A 1 85 ? 22.359 -7 -16.875 1 70.5 85 GLN A C 1
ATOM 695 O O . GLN A 1 85 ? 23.172 -6.203 -16.406 1 70.5 85 GLN A O 1
ATOM 700 N N . GLY A 1 86 ? 22.328 -8.367 -16.609 1 79.25 86 GLY A N 1
ATOM 701 C CA . GLY A 1 86 ? 23.578 -8.938 -16.141 1 79.25 86 GLY A CA 1
ATOM 702 C C . GLY A 1 86 ? 23.391 -9.914 -14.992 1 79.25 86 GLY A C 1
ATOM 703 O O . GLY A 1 86 ? 24.188 -10.836 -14.82 1 79.25 86 GLY A O 1
ATOM 704 N N . LEU A 1 87 ? 22.422 -9.57 -14.172 1 86.88 87 LEU A N 1
ATOM 705 C CA . LEU A 1 87 ? 22.266 -10.5 -13.062 1 86.88 87 LEU A CA 1
ATOM 706 C C . LEU A 1 87 ? 21.406 -11.695 -13.484 1 86.88 87 LEU A C 1
ATOM 708 O O . LEU A 1 87 ? 20.5 -11.555 -14.297 1 86.88 87 LEU A O 1
ATOM 712 N N . PRO A 1 88 ? 21.734 -12.797 -12.938 1 91.88 88 PRO A N 1
ATOM 713 C CA . PRO A 1 88 ? 20.969 -13.992 -13.312 1 91.88 88 PRO A CA 1
ATOM 714 C C . PRO A 1 88 ? 19.516 -13.945 -12.836 1 91.88 88 PRO A C 1
ATOM 716 O O . PRO A 1 88 ? 19.219 -13.32 -11.812 1 91.88 88 PRO A O 1
ATOM 719 N N . THR A 1 89 ? 18.719 -14.617 -13.578 1 95.75 89 THR A N 1
ATOM 720 C CA . THR A 1 89 ? 17.312 -14.789 -13.242 1 95.75 89 THR A CA 1
ATOM 721 C C . THR A 1 89 ? 17.156 -15.484 -11.891 1 95.75 89 THR A C 1
ATOM 723 O O . THR A 1 89 ? 17.938 -16.375 -11.555 1 95.75 89 THR A O 1
ATOM 726 N N . ARG A 1 90 ? 16.125 -15.016 -11.133 1 97.5 90 ARG A N 1
ATOM 727 C CA . ARG A 1 90 ? 15.773 -15.633 -9.859 1 97.5 90 ARG A CA 1
ATOM 728 C C . ARG A 1 90 ? 14.383 -16.25 -9.914 1 97.5 90 ARG A C 1
ATOM 730 O O . ARG A 1 90 ? 13.555 -15.859 -10.742 1 97.5 90 ARG A O 1
ATOM 737 N N . THR A 1 91 ? 14.188 -17.25 -9.094 1 97.88 91 THR A N 1
ATOM 738 C CA . THR A 1 91 ? 12.883 -17.891 -9.016 1 97.88 91 THR A CA 1
ATOM 739 C C . THR A 1 91 ? 12.219 -17.594 -7.676 1 97.88 91 THR A C 1
ATOM 741 O O . THR A 1 91 ? 12.805 -17.859 -6.621 1 97.88 91 THR A O 1
ATOM 744 N N . LEU A 1 92 ? 11.039 -17.062 -7.73 1 98.56 92 LEU A N 1
ATOM 745 C CA . LEU A 1 92 ? 10.211 -16.906 -6.539 1 98.56 92 LEU A CA 1
ATOM 746 C C . LEU A 1 92 ? 9.227 -18.078 -6.418 1 98.56 92 LEU A C 1
ATOM 748 O O . LEU A 1 92 ? 8.484 -18.359 -7.355 1 98.56 92 LEU A O 1
ATOM 752 N N . VAL A 1 93 ? 9.25 -18.688 -5.289 1 98.62 93 VAL A N 1
ATOM 753 C CA . VAL A 1 93 ? 8.258 -19.719 -4.996 1 98.62 93 VAL A CA 1
ATOM 754 C C . VAL A 1 93 ? 7.211 -19.156 -4.035 1 98.62 93 VAL A C 1
ATOM 756 O O . VAL A 1 93 ? 7.527 -18.797 -2.9 1 98.62 93 VAL A O 1
ATOM 759 N N . LEU A 1 94 ? 6.02 -19.094 -4.512 1 98.75 94 LEU A N 1
ATOM 760 C CA . LEU A 1 94 ? 4.895 -18.609 -3.721 1 98.75 94 LEU A CA 1
ATOM 761 C C . LEU A 1 94 ? 4.039 -19.766 -3.223 1 98.75 94 LEU A C 1
ATOM 763 O O . LEU A 1 94 ? 3.506 -20.531 -4.023 1 98.75 94 LEU A O 1
ATOM 767 N N . ASP A 1 95 ? 3.867 -19.812 -1.965 1 98.06 95 ASP A N 1
ATOM 768 C CA . ASP A 1 95 ? 3.02 -20.828 -1.365 1 98.06 95 ASP A CA 1
ATOM 769 C C . ASP A 1 95 ? 1.638 -20.281 -1.029 1 98.06 95 ASP A C 1
ATOM 771 O O . ASP A 1 95 ? 1.473 -19.062 -0.867 1 98.06 95 ASP A O 1
ATOM 775 N N . ASN A 1 96 ? 0.661 -21.172 -1.008 1 98 96 ASN A N 1
ATOM 776 C CA . ASN A 1 96 ? -0.693 -20.844 -0.58 1 98 96 ASN A CA 1
ATOM 777 C C . ASN A 1 96 ? -1.282 -19.703 -1.414 1 98 96 ASN A C 1
ATOM 779 O O . ASN A 1 96 ? -1.886 -18.781 -0.872 1 98 96 ASN A O 1
ATOM 783 N N . VAL A 1 97 ? -0.976 -19.797 -2.678 1 98.81 97 VAL A N 1
ATOM 784 C CA . VAL A 1 97 ? -1.551 -18.828 -3.609 1 98.81 97 VAL A CA 1
ATOM 785 C C . VAL A 1 97 ? -3.027 -19.141 -3.836 1 98.81 97 VAL A C 1
ATOM 787 O O . VAL A 1 97 ? -3.387 -20.281 -4.125 1 98.81 97 VAL A O 1
ATOM 790 N N . LEU A 1 98 ? -3.871 -18.172 -3.678 1 98.5 98 LEU A N 1
ATOM 791 C CA . LEU A 1 98 ? -5.289 -18.359 -3.951 1 98.5 98 LEU A CA 1
ATOM 792 C C . LEU A 1 98 ? -5.578 -18.25 -5.445 1 98.5 98 LEU A C 1
ATOM 794 O O . LEU A 1 98 ? -5.113 -17.312 -6.098 1 98.5 98 LEU A O 1
ATOM 798 N N . HIS A 1 99 ? -6.305 -19.172 -5.938 1 98.69 99 HIS A N 1
ATOM 799 C CA . HIS A 1 99 ? -6.801 -19.062 -7.309 1 98.69 99 HIS A CA 1
ATOM 800 C C . HIS A 1 99 ? -8.141 -18.328 -7.359 1 98.69 99 HIS A C 1
ATOM 802 O O . HIS A 1 99 ? -9.156 -18.859 -6.922 1 98.69 99 HIS A O 1
ATOM 808 N N . ILE A 1 100 ? -8.086 -17.219 -7.926 1 97.75 100 ILE A N 1
ATOM 809 C CA . ILE A 1 100 ? -9.266 -16.359 -8.047 1 97.75 100 ILE A CA 1
ATOM 810 C C . ILE A 1 100 ? -9.5 -16.031 -9.516 1 97.75 100 ILE A C 1
ATOM 812 O O . ILE A 1 100 ? -8.977 -15.031 -10.023 1 97.75 100 ILE A O 1
ATOM 816 N N . PRO A 1 101 ? -10.359 -16.719 -10.148 1 97.25 101 PRO A N 1
ATOM 817 C CA . PRO A 1 101 ? -10.531 -16.562 -11.594 1 97.25 101 PRO A CA 1
ATOM 818 C C . PRO A 1 101 ? -11.062 -15.18 -11.969 1 97.25 101 PRO A C 1
ATOM 820 O O . PRO A 1 101 ? -10.797 -14.695 -13.078 1 97.25 101 PRO A O 1
ATOM 823 N N . SER A 1 102 ? -11.742 -14.508 -11.078 1 95.19 102 SER A N 1
ATOM 824 C CA . SER A 1 102 ? -12.367 -13.227 -11.383 1 95.19 102 SER A CA 1
ATOM 825 C C . SER A 1 102 ? -11.414 -12.07 -11.117 1 95.19 102 SER A C 1
ATOM 827 O O . SER A 1 102 ? -11.75 -10.906 -11.367 1 95.19 102 SER A O 1
ATOM 829 N N . ALA A 1 103 ? -10.227 -12.375 -10.617 1 95.94 103 ALA A N 1
ATOM 830 C CA . ALA A 1 103 ? -9.281 -11.305 -10.312 1 95.94 103 ALA A CA 1
ATOM 831 C C . ALA A 1 103 ? -8.875 -10.562 -11.578 1 95.94 103 ALA A C 1
ATOM 833 O O . ALA A 1 103 ? -8.812 -11.148 -12.656 1 95.94 103 ALA A O 1
ATOM 834 N N . ILE A 1 104 ? -8.562 -9.297 -11.438 1 95.88 104 ILE A N 1
ATOM 835 C CA . ILE A 1 104 ? -8.227 -8.469 -12.602 1 95.88 104 ILE A CA 1
ATOM 836 C C . ILE A 1 104 ? -6.754 -8.641 -12.953 1 95.88 104 ILE A C 1
ATOM 838 O O . ILE A 1 104 ? -6.328 -8.32 -14.062 1 95.88 104 ILE A O 1
ATOM 842 N N . SER A 1 105 ? -5.988 -9.094 -12.086 1 97.81 105 SER A N 1
ATOM 843 C CA . SER A 1 105 ? -4.566 -9.398 -12.227 1 97.81 105 SER A CA 1
ATOM 844 C C . SER A 1 105 ? -4.125 -10.453 -11.219 1 97.81 105 SER A C 1
ATOM 846 O O . SER A 1 105 ? -4.922 -10.906 -10.391 1 97.81 105 SER A O 1
ATOM 848 N N . ASN A 1 106 ? -2.898 -10.914 -11.359 1 98.56 106 ASN A N 1
ATOM 849 C CA . ASN A 1 106 ? -2.264 -11.641 -10.266 1 98.56 106 ASN A CA 1
ATOM 850 C C . ASN A 1 106 ? -1.763 -10.688 -9.18 1 98.56 106 ASN A C 1
ATOM 852 O O . ASN A 1 106 ? -1.572 -9.5 -9.438 1 98.56 106 ASN A O 1
ATOM 856 N N . GLY A 1 107 ? -1.635 -11.219 -7.973 1 98.75 107 GLY A N 1
ATOM 857 C CA . GLY A 1 107 ? -1.14 -10.422 -6.859 1 98.75 107 GLY A CA 1
ATOM 858 C C . GLY A 1 107 ? 0.024 -11.078 -6.137 1 98.75 107 GLY A C 1
ATOM 859 O O . GLY A 1 107 ? -0.103 -12.188 -5.621 1 98.75 107 GLY A O 1
ATOM 860 N N . PHE A 1 108 ? 1.133 -10.414 -6.129 1 98.88 108 PHE A N 1
ATOM 861 C CA . PHE A 1 108 ? 2.307 -10.789 -5.348 1 98.88 108 PHE A CA 1
ATOM 862 C C . PHE A 1 108 ? 2.377 -9.977 -4.059 1 98.88 108 PHE A C 1
ATOM 864 O O . PHE A 1 108 ? 2.75 -8.797 -4.078 1 98.88 108 PHE A O 1
ATOM 871 N N . CYS A 1 109 ? 2.08 -10.633 -2.998 1 97.88 109 CYS A N 1
ATOM 872 C CA . CYS A 1 109 ? 2.111 -9.945 -1.713 1 97.88 109 CYS A CA 1
ATOM 873 C C . CYS A 1 109 ? 3.523 -9.914 -1.143 1 97.88 109 CYS A C 1
ATOM 875 O O . CYS A 1 109 ? 3.986 -10.906 -0.571 1 97.88 109 CYS A O 1
ATOM 877 N N . TRP A 1 110 ? 4.09 -8.758 -1.159 1 96.5 110 TRP A N 1
ATOM 878 C CA . TRP A 1 110 ? 5.496 -8.633 -0.792 1 96.5 110 TRP A CA 1
ATOM 879 C C . TRP A 1 110 ? 5.715 -9.031 0.666 1 96.5 110 TRP A C 1
ATOM 881 O O . TRP A 1 110 ? 6.703 -9.695 0.995 1 96.5 110 TRP A O 1
ATOM 891 N N . ALA A 1 111 ? 4.809 -8.68 1.569 1 94.38 111 ALA A N 1
ATOM 892 C CA . ALA A 1 111 ? 4.996 -8.938 2.994 1 94.38 111 ALA A CA 1
ATOM 893 C C . ALA A 1 111 ? 4.953 -10.438 3.289 1 94.38 111 ALA A C 1
ATOM 895 O O . ALA A 1 111 ? 5.801 -10.961 4.016 1 94.38 111 ALA A O 1
ATOM 896 N N . ILE A 1 112 ? 3.984 -11.078 2.711 1 95.25 112 ILE A N 1
ATOM 897 C CA . ILE A 1 112 ? 3.844 -12.516 2.914 1 95.25 112 ILE A CA 1
ATOM 898 C C . ILE A 1 112 ? 5.109 -13.234 2.449 1 95.25 112 ILE A C 1
ATOM 900 O O . ILE A 1 112 ? 5.617 -14.125 3.135 1 95.25 112 ILE A O 1
ATOM 904 N N . TYR A 1 113 ? 5.602 -12.852 1.348 1 97.56 113 TYR A N 1
ATOM 905 C CA . TYR A 1 113 ? 6.801 -13.5 0.824 1 97.56 113 TYR A CA 1
ATOM 906 C C . TYR A 1 113 ? 7.992 -13.258 1.744 1 97.56 113 TYR A C 1
ATOM 908 O O . TYR A 1 113 ? 8.688 -14.203 2.129 1 97.56 113 TYR A O 1
ATOM 916 N N . HIS A 1 114 ? 8.227 -12.07 2.127 1 96.06 114 HIS A N 1
ATOM 917 C CA . HIS A 1 114 ? 9.453 -11.719 2.838 1 96.06 114 HIS A CA 1
ATOM 918 C C . HIS A 1 114 ? 9.367 -12.117 4.309 1 96.06 114 HIS A C 1
ATOM 920 O O . HIS A 1 114 ? 10.398 -12.328 4.957 1 96.06 114 HIS A O 1
ATOM 926 N N . PHE A 1 115 ? 8.203 -12.242 4.812 1 92.44 115 PHE A N 1
ATOM 927 C CA . PHE A 1 115 ? 8.086 -12.758 6.172 1 92.44 115 PHE A CA 1
ATOM 928 C C . PHE A 1 115 ? 8.422 -14.242 6.223 1 92.44 115 PHE A C 1
ATOM 930 O O . PHE A 1 115 ? 8.961 -14.727 7.215 1 92.44 115 PHE A O 1
ATOM 937 N N . ALA A 1 116 ? 8.18 -14.906 5.152 1 93.94 116 ALA A N 1
ATOM 938 C CA . ALA A 1 116 ? 8.469 -16.344 5.086 1 93.94 116 ALA A CA 1
ATOM 939 C C . ALA A 1 116 ? 9.922 -16.594 4.695 1 93.94 116 ALA A C 1
ATOM 941 O O . ALA A 1 116 ? 10.539 -17.562 5.152 1 93.94 116 ALA A O 1
ATOM 942 N N . HIS A 1 117 ? 10.484 -15.711 3.881 1 95.88 117 HIS A N 1
ATOM 943 C CA . HIS A 1 117 ? 11.766 -16.047 3.266 1 95.88 117 HIS A CA 1
ATOM 944 C C . HIS A 1 117 ? 12.867 -15.102 3.736 1 95.88 117 HIS A C 1
ATOM 946 O O . HIS A 1 117 ? 14.047 -15.32 3.439 1 95.88 117 HIS A O 1
ATOM 952 N N . GLY A 1 118 ? 12.43 -14.078 4.395 1 94 118 GLY A N 1
ATOM 953 C CA . GLY A 1 118 ? 13.406 -13.078 4.797 1 94 118 GLY A CA 1
ATOM 954 C C . GLY A 1 118 ? 13.68 -12.047 3.723 1 94 118 GLY A C 1
ATOM 955 O O . GLY A 1 118 ? 13.016 -12.031 2.684 1 94 118 GLY A O 1
ATOM 956 N N . GLY A 1 119 ? 14.57 -11.094 4.008 1 95.56 119 GLY A N 1
ATOM 957 C CA . GLY A 1 119 ? 14.906 -10.031 3.072 1 95.56 119 GLY A CA 1
ATOM 958 C C . GLY A 1 119 ? 14.086 -8.773 3.279 1 95.56 119 GLY A C 1
ATOM 959 O O . GLY A 1 119 ? 13.398 -8.633 4.293 1 95.56 119 GLY A O 1
ATOM 960 N N . GLU A 1 120 ? 14.328 -7.844 2.299 1 95.19 120 GLU A N 1
ATOM 961 C CA . GLU A 1 120 ? 13.703 -6.535 2.457 1 95.19 120 GLU A CA 1
ATOM 962 C C . GLU A 1 120 ? 13.32 -5.938 1.106 1 95.19 120 GLU A C 1
ATOM 964 O O . GLU A 1 120 ? 13.977 -6.211 0.095 1 95.19 120 GLU A O 1
ATOM 969 N N . MET A 1 121 ? 12.266 -5.207 1.189 1 96.81 121 MET A N 1
ATOM 970 C CA . MET A 1 121 ? 11.844 -4.449 0.016 1 96.81 121 MET A CA 1
ATOM 971 C C . MET A 1 121 ? 12.219 -2.977 0.153 1 96.81 121 MET A C 1
ATOM 973 O O . MET A 1 121 ? 12.141 -2.408 1.244 1 96.81 121 MET A O 1
ATOM 977 N N . ALA A 1 122 ? 12.602 -2.43 -0.92 1 95.38 122 ALA A N 1
ATOM 978 C CA . ALA A 1 122 ? 12.906 -1.004 -0.981 1 95.38 122 ALA A CA 1
ATOM 979 C C . ALA A 1 122 ? 12.086 -0.31 -2.062 1 95.38 122 ALA A C 1
ATOM 981 O O . ALA A 1 122 ? 11.828 -0.887 -3.121 1 95.38 122 ALA A O 1
ATOM 982 N N . CYS A 1 123 ? 11.672 0.872 -1.731 1 94.31 123 CYS A N 1
ATOM 983 C CA . CYS A 1 123 ? 10.906 1.694 -2.662 1 94.31 123 CYS A CA 1
ATOM 984 C C . CYS A 1 123 ? 11.594 3.033 -2.898 1 94.31 123 CYS A C 1
ATOM 986 O O . CYS A 1 123 ? 11.984 3.713 -1.948 1 94.31 123 CYS A O 1
ATOM 988 N N . SER A 1 124 ? 11.719 3.377 -4.109 1 89.12 124 SER A N 1
ATOM 989 C CA . SER A 1 124 ? 12.32 4.637 -4.523 1 89.12 124 SER A CA 1
ATOM 990 C C . SER A 1 124 ? 11.641 5.195 -5.77 1 89.12 124 SER A C 1
ATOM 992 O O . SER A 1 124 ? 10.641 4.641 -6.234 1 89.12 124 SER A O 1
ATOM 994 N N . ARG A 1 125 ? 12.188 6.332 -6.227 1 86.12 125 ARG A N 1
ATOM 995 C CA . ARG A 1 125 ? 11.656 6.93 -7.449 1 86.12 125 ARG A CA 1
ATOM 996 C C . ARG A 1 125 ? 11.812 5.984 -8.633 1 86.12 125 ARG A C 1
ATOM 998 O O . ARG A 1 125 ? 11.016 6.016 -9.57 1 86.12 125 ARG A O 1
ATOM 1005 N N . GLU A 1 126 ? 12.766 5.105 -8.484 1 84.19 126 GLU A N 1
ATOM 1006 C CA . GLU A 1 126 ? 13.047 4.168 -9.57 1 84.19 126 GLU A CA 1
ATOM 1007 C C . GLU A 1 126 ? 12.094 2.98 -9.539 1 84.19 126 GLU A C 1
ATOM 1009 O O . GLU A 1 126 ? 11.977 2.244 -10.516 1 84.19 126 GLU A O 1
ATOM 1014 N N . GLY A 1 127 ? 11.508 2.803 -8.5 1 91.19 127 GLY A N 1
ATOM 1015 C CA . GLY A 1 127 ? 10.578 1.692 -8.359 1 91.19 127 GLY A CA 1
ATOM 1016 C C . GLY A 1 127 ? 10.828 0.848 -7.129 1 91.19 127 GLY A C 1
ATOM 1017 O O . GLY A 1 127 ? 11.531 1.278 -6.207 1 91.19 127 GLY A O 1
ATOM 1018 N N . PHE A 1 128 ? 10.195 -0.305 -7.125 1 96.25 128 PHE A N 1
ATOM 1019 C CA . PHE A 1 128 ? 10.352 -1.236 -6.016 1 96.25 128 PHE A CA 1
ATOM 1020 C C . PHE A 1 128 ? 11.422 -2.275 -6.324 1 96.25 128 PHE A C 1
ATOM 1022 O O . PHE A 1 128 ? 11.57 -2.701 -7.473 1 96.25 128 PHE A O 1
ATOM 1029 N N . SER A 1 129 ? 12.133 -2.604 -5.355 1 96.75 129 SER A N 1
ATOM 1030 C CA . SER A 1 129 ? 13.102 -3.688 -5.449 1 96.75 129 SER A CA 1
ATOM 1031 C C . SER A 1 129 ? 13.25 -4.418 -4.117 1 96.75 129 SER A C 1
ATOM 1033 O O . SER A 1 129 ? 12.812 -3.918 -3.08 1 96.75 129 SER A O 1
ATOM 1035 N N . ALA A 1 130 ? 13.844 -5.613 -4.223 1 97.56 130 ALA A N 1
ATOM 1036 C CA . ALA A 1 130 ? 14 -6.352 -2.973 1 97.56 130 ALA A CA 1
ATOM 1037 C C . ALA A 1 130 ? 15.281 -7.184 -2.984 1 97.56 130 ALA A C 1
ATOM 1039 O O . ALA A 1 130 ? 15.805 -7.512 -4.051 1 97.56 130 ALA A O 1
ATOM 1040 N N . THR A 1 131 ? 15.742 -7.43 -1.842 1 96.75 131 THR A N 1
ATOM 1041 C CA . THR A 1 131 ? 16.859 -8.336 -1.612 1 96.75 131 THR A CA 1
ATOM 1042 C C . THR A 1 131 ? 16.406 -9.562 -0.817 1 96.75 131 THR A C 1
ATOM 1044 O O . THR A 1 131 ? 15.375 -9.523 -0.142 1 96.75 131 THR A O 1
ATOM 1047 N N . ASP A 1 132 ? 17.219 -10.609 -0.971 1 96.5 132 ASP A N 1
ATOM 1048 C CA . ASP A 1 132 ? 16.938 -11.789 -0.151 1 96.5 132 ASP A CA 1
ATOM 1049 C C . ASP A 1 132 ? 17.578 -11.664 1.228 1 96.5 132 ASP A C 1
ATOM 1051 O O . ASP A 1 132 ? 18.094 -10.602 1.584 1 96.5 132 ASP A O 1
ATOM 1055 N N . GLY A 1 133 ? 17.5 -12.758 2.035 1 94.75 133 GLY A N 1
ATOM 1056 C CA . GLY A 1 133 ? 18 -12.742 3.4 1 94.75 133 GLY A CA 1
ATOM 1057 C C . GLY A 1 133 ? 19.5 -12.523 3.486 1 94.75 133 GLY A C 1
ATOM 1058 O O . GLY A 1 133 ? 20.016 -12.164 4.543 1 94.75 133 GLY A O 1
ATOM 1059 N N . GLN A 1 134 ? 20.188 -12.742 2.414 1 95.5 134 GLN A N 1
ATOM 1060 C CA . GLN A 1 134 ? 21.641 -12.539 2.367 1 95.5 134 GLN A CA 1
ATOM 1061 C C . GLN A 1 134 ? 21.984 -11.211 1.713 1 95.5 134 GLN A C 1
ATOM 1063 O O . GLN A 1 134 ? 23.141 -10.977 1.344 1 95.5 134 GLN A O 1
ATOM 1068 N N . ASN A 1 135 ? 20.969 -10.406 1.428 1 94 135 ASN A N 1
ATOM 1069 C CA . ASN A 1 135 ? 21.109 -9.055 0.893 1 94 135 ASN A CA 1
ATOM 1070 C C . ASN A 1 135 ? 21.484 -9.078 -0.586 1 94 135 ASN A C 1
ATOM 1072 O O . ASN A 1 135 ? 22.078 -8.117 -1.096 1 94 135 ASN A O 1
ATOM 1076 N N . HIS A 1 136 ? 21.25 -10.195 -1.25 1 95.56 136 HIS A N 1
ATOM 1077 C CA . HIS A 1 136 ? 21.406 -10.234 -2.699 1 95.56 136 HIS A CA 1
ATOM 1078 C C . HIS A 1 136 ? 20.125 -9.773 -3.404 1 95.56 136 HIS A C 1
ATOM 1080 O O . HIS A 1 136 ? 19.031 -10.078 -2.951 1 95.56 136 HIS A O 1
ATOM 1086 N N . PRO A 1 137 ? 20.328 -9.102 -4.512 1 96.38 137 PRO A N 1
ATOM 1087 C CA . PRO A 1 137 ? 19.141 -8.68 -5.258 1 96.38 137 PRO A CA 1
ATOM 1088 C C . PRO A 1 137 ? 18.203 -9.852 -5.605 1 96.38 137 PRO A C 1
ATOM 1090 O O . PRO A 1 137 ? 18.672 -10.922 -5.98 1 96.38 137 PRO A O 1
ATOM 1093 N N . LEU A 1 138 ? 16.953 -9.641 -5.453 1 97.69 138 LEU A N 1
ATOM 1094 C CA . LEU A 1 138 ? 15.992 -10.734 -5.59 1 97.69 138 LEU A CA 1
ATOM 1095 C C . LEU A 1 138 ? 14.977 -10.438 -6.688 1 97.69 138 LEU A C 1
ATOM 1097 O O . LEU A 1 138 ? 14.844 -11.203 -7.645 1 97.69 138 LEU A O 1
ATOM 1101 N N . TRP A 1 139 ? 14.219 -9.406 -6.605 1 97.88 139 TRP A N 1
ATOM 1102 C CA . TRP A 1 139 ? 13.273 -9 -7.645 1 97.88 139 TRP A CA 1
ATOM 1103 C C . TRP A 1 139 ? 13.211 -7.484 -7.762 1 97.88 139 TRP A C 1
ATOM 1105 O O . TRP A 1 139 ? 13.656 -6.766 -6.859 1 97.88 139 TRP A O 1
ATOM 1115 N N . CYS A 1 140 ? 12.695 -7.004 -8.875 1 97.25 140 CYS A N 1
ATOM 1116 C CA . CYS A 1 140 ? 12.414 -5.586 -9.062 1 97.25 140 CYS A CA 1
ATOM 1117 C C . CYS A 1 140 ? 11.047 -5.383 -9.703 1 97.25 140 CYS A C 1
ATOM 1119 O O . CYS A 1 140 ? 10.508 -6.297 -10.336 1 97.25 140 CYS A O 1
ATOM 1121 N N . GLY A 1 141 ? 10.516 -4.293 -9.352 1 97 141 GLY A N 1
ATOM 1122 C CA . GLY A 1 141 ? 9.242 -3.9 -9.93 1 97 141 GLY A CA 1
ATOM 1123 C C . GLY A 1 141 ? 9.383 -2.824 -10.992 1 97 141 GLY A C 1
ATOM 1124 O O . GLY A 1 141 ? 10.422 -2.178 -11.094 1 97 141 GLY A O 1
ATOM 1125 N N . GLN A 1 142 ? 8.367 -2.682 -11.789 1 94.5 142 GLN A N 1
ATOM 1126 C CA . GLN A 1 142 ? 8.25 -1.588 -12.742 1 94.5 142 GLN A CA 1
ATOM 1127 C C . GLN A 1 142 ? 6.871 -0.936 -12.672 1 94.5 142 GLN A C 1
ATOM 1129 O O . GLN A 1 142 ? 5.879 -1.604 -12.375 1 94.5 142 GLN A O 1
ATOM 1134 N N . PRO A 1 143 ? 6.891 0.341 -12.906 1 92.94 143 PRO A N 1
ATOM 1135 C CA . PRO A 1 143 ? 5.59 1.019 -12.898 1 92.94 143 PRO A CA 1
ATOM 1136 C C . PRO A 1 143 ? 4.629 0.459 -13.945 1 92.94 143 PRO A C 1
ATOM 1138 O O . PRO A 1 143 ? 5.051 0.119 -15.055 1 92.94 143 PRO A O 1
ATOM 1141 N N . PHE A 1 144 ? 3.412 0.303 -13.531 1 94.62 144 PHE A N 1
ATOM 1142 C CA . PHE A 1 144 ? 2.359 -0.181 -14.422 1 94.62 144 PHE A CA 1
ATOM 1143 C C . PHE A 1 144 ? 0.992 0.292 -13.938 1 94.62 144 PHE A C 1
ATOM 1145 O O . PHE A 1 144 ? 0.531 -0.105 -12.867 1 94.62 144 PHE A O 1
ATOM 1152 N N . CYS A 1 145 ? 0.325 1.125 -14.695 1 92.25 145 CYS A N 1
ATOM 1153 C CA . CYS A 1 145 ? -1.006 1.655 -14.414 1 92.25 145 CYS A CA 1
ATOM 1154 C C . CYS A 1 145 ? -1.064 2.285 -13.031 1 92.25 145 CYS A C 1
ATOM 1156 O O . CYS A 1 145 ? -1.995 2.023 -12.266 1 92.25 145 CYS A O 1
ATOM 1158 N N . GLY A 1 146 ? -0.082 3.01 -12.742 1 86.44 146 GLY A N 1
ATOM 1159 C CA . GLY A 1 146 ? -0.052 3.738 -11.484 1 86.44 146 GLY A CA 1
ATOM 1160 C C . GLY A 1 146 ? 0.357 2.875 -10.305 1 86.44 146 GLY A C 1
ATOM 1161 O O . GLY A 1 146 ? 0.383 3.344 -9.164 1 86.44 146 GLY A O 1
ATOM 1162 N N . LEU A 1 147 ? 0.643 1.65 -10.555 1 92.62 147 LEU A N 1
ATOM 1163 C CA . LEU A 1 147 ? 1.066 0.687 -9.547 1 92.62 147 LEU A CA 1
ATOM 1164 C C . LEU A 1 147 ? 2.408 0.067 -9.914 1 92.62 147 LEU A C 1
ATOM 1166 O O . LEU A 1 147 ? 3.174 0.646 -10.688 1 92.62 147 LEU A O 1
ATOM 1170 N N . GLN A 1 148 ? 2.791 -0.953 -9.227 1 95.56 148 GLN A N 1
ATOM 1171 C CA . GLN A 1 148 ? 4.035 -1.663 -9.508 1 95.56 148 GLN A CA 1
ATOM 1172 C C . GLN A 1 148 ? 3.77 -3.133 -9.82 1 95.56 148 GLN A C 1
ATOM 1174 O O . GLN A 1 148 ? 2.967 -3.781 -9.141 1 95.56 148 GLN A O 1
ATOM 1179 N N . LYS A 1 149 ? 4.406 -3.611 -10.812 1 97.25 149 LYS A N 1
ATOM 1180 C CA . LYS A 1 149 ? 4.328 -5.043 -11.086 1 97.25 149 LYS A CA 1
ATOM 1181 C C . LYS A 1 149 ? 5.723 -5.664 -11.156 1 97.25 149 LYS A C 1
ATOM 1183 O O . LYS A 1 149 ? 6.699 -4.973 -11.453 1 97.25 149 LYS A O 1
ATOM 1188 N N . LEU A 1 150 ? 5.82 -6.918 -10.961 1 98.25 150 LEU A N 1
ATOM 1189 C CA . LEU A 1 150 ? 7.086 -7.641 -11.016 1 98.25 150 LEU A CA 1
ATOM 1190 C C . LEU A 1 150 ? 7.629 -7.676 -12.438 1 98.25 150 LEU A C 1
ATOM 1192 O O . LEU A 1 150 ? 6.871 -7.863 -13.391 1 98.25 150 LEU A O 1
ATOM 1196 N N . VAL A 1 151 ? 8.93 -7.504 -12.547 1 97.31 151 VAL A N 1
ATOM 1197 C CA . VAL A 1 151 ? 9.594 -7.738 -13.828 1 97.31 151 VAL A CA 1
ATOM 1198 C C . VAL A 1 151 ? 9.914 -9.227 -13.977 1 97.31 151 VAL A C 1
ATOM 1200 O O . VAL A 1 151 ? 10.844 -9.734 -13.352 1 97.31 151 VAL A O 1
ATOM 1203 N N . LEU A 1 152 ? 9.133 -9.891 -14.82 1 97.25 152 LEU A N 1
ATOM 1204 C CA . LEU A 1 152 ? 9.32 -11.32 -15.047 1 97.25 152 LEU A CA 1
ATOM 1205 C C . LEU A 1 152 ? 10.414 -11.57 -16.078 1 97.25 152 LEU A C 1
ATOM 1207 O O . LEU A 1 152 ? 10.531 -10.828 -17.062 1 97.25 152 LEU A O 1
ATOM 1211 N N . ALA A 1 153 ? 11.125 -12.602 -15.82 1 96.44 153 ALA A N 1
ATOM 1212 C CA . ALA A 1 153 ? 12.156 -12.984 -16.781 1 96.44 153 ALA A CA 1
ATOM 1213 C C . ALA A 1 153 ? 11.531 -13.367 -18.125 1 96.44 153 ALA A C 1
ATOM 1215 O O . ALA A 1 153 ? 10.547 -14.117 -18.172 1 96.44 153 ALA A O 1
ATOM 1216 N N . GLY A 1 154 ? 12.07 -12.891 -19.219 1 93 154 GLY A N 1
ATOM 1217 C CA . GLY A 1 154 ? 11.602 -13.219 -20.562 1 93 154 GLY A CA 1
ATOM 1218 C C . GLY A 1 154 ? 10.422 -12.359 -21 1 93 154 GLY A C 1
ATOM 1219 O O . GLY A 1 154 ? 10.008 -12.43 -22.156 1 93 154 GLY A O 1
ATOM 1220 N N . ASN A 1 155 ? 9.844 -11.68 -20.109 1 90.38 155 ASN A N 1
ATOM 1221 C CA . ASN A 1 155 ? 8.75 -10.766 -20.375 1 90.38 155 ASN A CA 1
ATOM 1222 C C . ASN A 1 155 ? 7.586 -11.461 -21.078 1 90.38 155 ASN A C 1
ATOM 1224 O O . ASN A 1 155 ? 7.133 -11.031 -22.125 1 90.38 155 ASN A O 1
ATOM 1228 N N . PRO A 1 156 ? 7.109 -12.477 -20.438 1 92.38 156 PRO A N 1
ATOM 1229 C CA . PRO A 1 156 ? 5.988 -13.164 -21.078 1 92.38 156 PRO A CA 1
ATOM 1230 C C . PRO A 1 156 ? 4.801 -12.242 -21.344 1 92.38 156 PRO A C 1
ATOM 1232 O O . PRO A 1 156 ? 4.566 -11.297 -20.594 1 92.38 156 PRO A O 1
ATOM 1235 N N . GLN A 1 157 ? 4.113 -12.578 -22.469 1 89.75 157 GLN A N 1
ATOM 1236 C CA . GLN A 1 157 ? 2.994 -11.742 -22.906 1 89.75 157 GLN A CA 1
ATOM 1237 C C . GLN A 1 157 ? 1.674 -12.5 -22.797 1 89.75 157 GLN A C 1
ATOM 1239 O O . GLN A 1 157 ? 1.617 -13.703 -23.094 1 89.75 157 GLN A O 1
ATOM 1244 N N . GLY A 1 158 ? 0.679 -11.852 -22.312 1 94.44 158 GLY A N 1
ATOM 1245 C CA . GLY A 1 158 ? -0.676 -12.375 -22.234 1 94.44 158 GLY A CA 1
ATOM 1246 C C . GLY A 1 158 ? -1.723 -11.281 -22.078 1 94.44 158 GLY A C 1
ATOM 1247 O O . GLY A 1 158 ? -1.581 -10.195 -22.625 1 94.44 158 GLY A O 1
ATOM 1248 N N . GLU A 1 159 ? -2.789 -11.633 -21.484 1 94.38 159 GLU A N 1
ATOM 1249 C CA . GLU A 1 159 ? -3.869 -10.664 -21.312 1 94.38 159 GLU A CA 1
ATOM 1250 C C . GLU A 1 159 ? -3.592 -9.734 -20.141 1 94.38 159 GLU A C 1
ATOM 1252 O O . GLU A 1 159 ? -3.07 -10.164 -19.109 1 94.38 159 GLU A O 1
ATOM 1257 N N . SER A 1 160 ? -3.879 -8.516 -20.312 1 95.31 160 SER A N 1
ATOM 1258 C CA . SER A 1 160 ? -3.824 -7.504 -19.266 1 95.31 160 SER A CA 1
ATOM 1259 C C . SER A 1 160 ? -5.16 -6.785 -19.125 1 95.31 160 SER A C 1
ATOM 1261 O O . SER A 1 160 ? -5.777 -6.406 -20.125 1 95.31 160 SER A O 1
ATOM 1263 N N . TYR A 1 161 ? -5.625 -6.57 -17.922 1 95.5 161 TYR A N 1
ATOM 1264 C CA . TYR A 1 161 ? -6.973 -6.051 -17.719 1 95.5 161 TYR A CA 1
ATOM 1265 C C . TYR A 1 161 ? -6.934 -4.723 -16.969 1 95.5 161 TYR A C 1
ATOM 1267 O O . TYR A 1 161 ? -7.965 -4.07 -16.797 1 95.5 161 TYR A O 1
ATOM 1275 N N . LEU A 1 162 ? -5.766 -4.312 -16.516 1 95.06 162 LEU A N 1
ATOM 1276 C CA . LEU A 1 162 ? -5.641 -3.016 -15.867 1 95.06 162 LEU A CA 1
ATOM 1277 C C . LEU A 1 162 ? -5.543 -1.892 -16.891 1 95.06 162 LEU A C 1
ATOM 1279 O O . LEU A 1 162 ? -4.945 -2.07 -17.953 1 95.06 162 LEU A O 1
ATOM 1283 N N . GLU A 1 163 ? -6.129 -0.794 -16.516 1 92.25 163 GLU A N 1
ATOM 1284 C CA . GLU A 1 163 ? -6.129 0.374 -17.391 1 92.25 163 GLU A CA 1
ATOM 1285 C C . GLU A 1 163 ? -5.457 1.568 -16.719 1 92.25 163 GLU A C 1
ATOM 1287 O O . GLU A 1 163 ? -5.652 1.806 -15.523 1 92.25 163 GLU A O 1
ATOM 1292 N N . ASP A 1 164 ? -4.73 2.244 -17.531 1 88.31 164 ASP A N 1
ATOM 1293 C CA . ASP A 1 164 ? -4.066 3.443 -17.031 1 88.31 164 ASP A CA 1
ATOM 1294 C C . ASP A 1 164 ? -5.09 4.508 -16.641 1 88.31 164 ASP A C 1
ATOM 1296 O O . ASP A 1 164 ? -6.102 4.688 -17.312 1 88.31 164 ASP A O 1
ATOM 1300 N N . GLY A 1 165 ? -4.809 5.199 -15.586 1 79.69 165 GLY A N 1
ATOM 1301 C CA . GLY A 1 165 ? -5.676 6.285 -15.156 1 79.69 165 GLY A CA 1
ATOM 1302 C C . GLY A 1 165 ? -6.77 5.832 -14.203 1 79.69 165 GLY A C 1
ATOM 1303 O O . GLY A 1 165 ? -7.48 6.66 -13.625 1 79.69 165 GLY A O 1
ATOM 1304 N N . LYS A 1 166 ? -6.859 4.547 -14.055 1 83.38 166 LYS A N 1
ATOM 1305 C CA . LYS A 1 166 ? -7.844 4.02 -13.117 1 83.38 166 LYS A CA 1
ATOM 1306 C C . LYS A 1 166 ? -7.184 3.635 -11.789 1 83.38 166 LYS A C 1
ATOM 1308 O O . LYS A 1 166 ? -6.008 3.271 -11.758 1 83.38 166 LYS A O 1
ATOM 1313 N N . ALA A 1 167 ? -7.98 3.844 -10.773 1 83.25 167 ALA A N 1
ATOM 1314 C CA . ALA A 1 167 ? -7.523 3.43 -9.445 1 83.25 167 ALA A CA 1
ATOM 1315 C C . ALA A 1 167 ? -7.965 2.002 -9.141 1 83.25 167 ALA A C 1
ATOM 1317 O O . ALA A 1 167 ? -9.102 1.619 -9.43 1 83.25 167 ALA A O 1
ATOM 1318 N N . TYR A 1 168 ? -7.09 1.247 -8.594 1 86.81 168 TYR A N 1
ATOM 1319 C CA . TYR A 1 168 ? -7.379 -0.144 -8.273 1 86.81 168 TYR A CA 1
ATOM 1320 C C . TYR A 1 168 ? -7.039 -0.448 -6.82 1 86.81 168 TYR A C 1
ATOM 1322 O O . TYR A 1 168 ? -6.023 0.022 -6.301 1 86.81 168 TYR A O 1
ATOM 1330 N N . ALA A 1 169 ? -7.945 -1.125 -6.18 1 87.44 169 ALA A N 1
ATOM 1331 C CA . ALA A 1 169 ? -7.648 -1.754 -4.898 1 87.44 169 ALA A CA 1
ATOM 1332 C C . ALA A 1 169 ? -7.336 -3.238 -5.074 1 87.44 169 ALA A C 1
ATOM 1334 O O . ALA A 1 169 ? -8.242 -4.07 -5.121 1 87.44 169 ALA A O 1
ATOM 1335 N N . LEU A 1 170 ? -6.047 -3.531 -5.043 1 92.44 170 LEU A N 1
ATOM 1336 C CA . LEU A 1 170 ? -5.668 -4.883 -5.438 1 92.44 170 LEU A CA 1
ATOM 1337 C C . LEU A 1 170 ? -5.281 -5.715 -4.219 1 92.44 170 LEU A C 1
ATOM 1339 O O . LEU A 1 170 ? -5.191 -6.941 -4.305 1 92.44 170 LEU A O 1
ATOM 1343 N N . SER A 1 171 ? -4.969 -5.074 -3.098 1 92.38 171 SER A N 1
ATOM 1344 C CA . SER A 1 171 ? -4.625 -5.80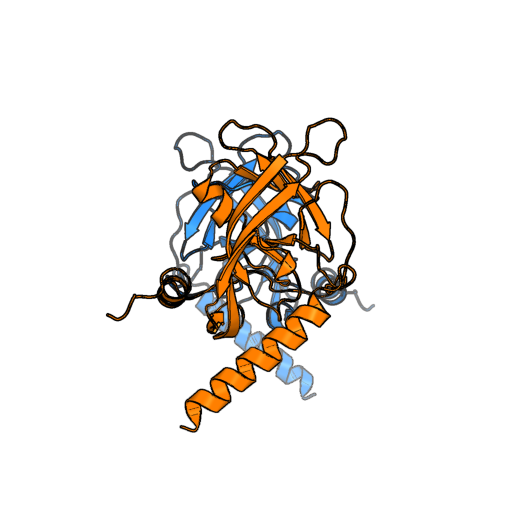9 -1.885 1 92.38 171 SER A CA 1
ATOM 1345 C C . SER A 1 171 ? -5.852 -6.48 -1.278 1 92.38 171 SER A C 1
ATOM 1347 O O . SER A 1 171 ? -6.918 -5.871 -1.192 1 92.38 171 SER A O 1
ATOM 1349 N N . MET A 1 172 ? -5.664 -7.719 -0.826 1 92 172 MET A N 1
ATOM 1350 C CA . MET A 1 172 ? -6.777 -8.453 -0.229 1 92 172 MET A CA 1
ATOM 1351 C C . MET A 1 172 ? -6.594 -8.586 1.278 1 92 172 MET A C 1
ATOM 1353 O O . MET A 1 172 ? -5.531 -9 1.743 1 92 172 MET A O 1
ATOM 1357 N N . TYR A 1 173 ? -7.609 -8.219 1.938 1 90 173 TYR A N 1
ATOM 1358 C CA . TYR A 1 173 ? -7.656 -8.375 3.387 1 90 173 TYR A CA 1
ATOM 1359 C C . TYR A 1 173 ? -8.766 -9.336 3.793 1 90 173 TYR A C 1
ATOM 1361 O O . TYR A 1 173 ? -9.953 -9.008 3.705 1 90 173 TYR A O 1
ATOM 1369 N N . ILE A 1 174 ? -8.352 -10.445 4.242 1 90.81 174 ILE A N 1
ATOM 1370 C CA . ILE A 1 174 ? -9.266 -11.555 4.512 1 90.81 174 ILE A CA 1
ATOM 1371 C C . ILE A 1 174 ? -9.25 -11.891 6 1 90.81 174 ILE A C 1
ATOM 1373 O O . ILE A 1 174 ? -8.195 -11.82 6.645 1 90.81 174 ILE A O 1
ATOM 1377 N N . ASP A 1 175 ? -10.461 -12.211 6.426 1 86.44 175 ASP A N 1
ATOM 1378 C CA . ASP A 1 175 ? -10.523 -12.68 7.809 1 86.44 175 ASP A CA 1
ATOM 1379 C C . ASP A 1 175 ? -9.602 -13.875 8.031 1 86.44 175 ASP A C 1
ATOM 1381 O O . ASP A 1 175 ? -9.562 -14.789 7.203 1 86.44 175 ASP A O 1
ATOM 1385 N N . GLU A 1 176 ? -8.93 -13.875 9.102 1 86.12 176 GLU A N 1
ATOM 1386 C CA . GLU A 1 176 ? -7.926 -14.891 9.375 1 86.12 176 GLU A CA 1
ATOM 1387 C C . GLU A 1 176 ? -8.555 -16.281 9.445 1 86.12 176 GLU A C 1
ATOM 1389 O O . GLU A 1 176 ? -7.977 -17.25 8.953 1 86.12 176 GLU A O 1
ATOM 1394 N N . GLU A 1 177 ? -9.664 -16.375 10.086 1 87.94 177 GLU A N 1
ATOM 1395 C CA . GLU A 1 177 ? -10.328 -17.656 10.227 1 87.94 177 GLU A CA 1
ATOM 1396 C C . GLU A 1 177 ? -10.781 -18.203 8.875 1 87.94 177 GLU A C 1
ATOM 1398 O O . GLU A 1 177 ? -10.648 -19.391 8.602 1 87.94 177 GLU A O 1
ATOM 1403 N N . GLU A 1 178 ? -11.281 -17.328 8.094 1 90.19 178 GLU A N 1
ATOM 1404 C CA . GLU A 1 178 ? -11.719 -17.75 6.762 1 90.19 178 GLU A CA 1
ATOM 1405 C C . GLU A 1 178 ? -10.539 -18.219 5.918 1 90.19 178 GLU A C 1
ATOM 1407 O O . GLU A 1 178 ? -10.641 -19.219 5.199 1 90.19 178 GLU A O 1
ATOM 1412 N N . LEU A 1 179 ? -9.508 -17.516 6.004 1 92.56 179 LEU A N 1
ATOM 1413 C CA . LEU A 1 179 ? -8.312 -17.875 5.246 1 92.56 179 LEU A CA 1
ATOM 1414 C C . LEU A 1 179 ? -7.773 -19.234 5.699 1 92.56 179 LEU A C 1
ATOM 1416 O O . LEU A 1 179 ? -7.391 -20.062 4.867 1 92.56 179 LEU A O 1
ATOM 1420 N N . GLU A 1 180 ? -7.785 -19.469 6.949 1 92.19 180 GLU A N 1
ATOM 1421 C CA . GLU A 1 180 ? -7.301 -20.734 7.488 1 92.19 180 GLU A CA 1
ATOM 1422 C C . GLU A 1 180 ? -8.141 -21.906 6.984 1 92.19 180 GLU A C 1
ATOM 1424 O O . GLU A 1 180 ? -7.605 -22.984 6.703 1 92.19 180 GLU A O 1
ATOM 1429 N N . LYS A 1 181 ? -9.352 -21.719 6.891 1 91.94 181 LYS A N 1
ATOM 1430 C CA . LYS A 1 181 ? -10.242 -22.766 6.395 1 91.94 181 LYS A CA 1
ATOM 1431 C C . LYS A 1 181 ? -9.945 -23.094 4.934 1 91.94 181 LYS A C 1
ATOM 1433 O O . LYS A 1 181 ? -10.078 -24.234 4.504 1 91.94 181 LYS A O 1
ATOM 1438 N N . VAL A 1 182 ? -9.586 -22.078 4.25 1 93.12 182 VAL A N 1
ATOM 1439 C CA . VAL A 1 182 ? -9.266 -22.266 2.836 1 93.12 182 VAL A CA 1
ATOM 1440 C C . VAL A 1 182 ? -7.918 -22.969 2.697 1 93.12 182 VAL A C 1
ATOM 1442 O O . VAL A 1 182 ? -7.77 -23.875 1.867 1 93.12 182 VAL A O 1
ATOM 1445 N N . LEU A 1 183 ? -7.035 -22.641 3.518 1 93.31 183 LEU A N 1
ATOM 1446 C CA . LEU A 1 183 ? -5.672 -23.156 3.418 1 93.31 183 LEU A CA 1
ATOM 1447 C C . LEU A 1 183 ? -5.57 -24.547 4.047 1 93.31 183 LEU A C 1
ATOM 1449 O O . LEU A 1 183 ? -4.789 -25.391 3.59 1 93.31 183 LEU A O 1
ATOM 1453 N N . HIS A 1 184 ? -6.312 -24.734 5.168 1 88.38 184 HIS A N 1
ATOM 1454 C CA . HIS A 1 184 ? -6.281 -26 5.898 1 88.38 184 HIS A CA 1
ATOM 1455 C C . HIS A 1 184 ? -7.684 -26.562 6.082 1 88.38 184 HIS A C 1
ATOM 1457 O O . HIS A 1 184 ? -8.273 -26.422 7.156 1 88.38 184 HIS A O 1
ATOM 1463 N N . PRO A 1 185 ? -8.195 -27.188 5.102 1 75.44 185 PRO A N 1
ATOM 1464 C CA . PRO A 1 185 ? -9.555 -27.719 5.266 1 75.44 185 PRO A CA 1
ATOM 1465 C C . PRO A 1 185 ? -9.617 -28.875 6.258 1 75.44 185 PRO A C 1
ATOM 1467 O O . PRO A 1 185 ? -8.672 -29.672 6.352 1 75.44 185 PRO A O 1
ATOM 1470 N N . SER A 1 186 ? -10.281 -28.609 7.453 1 64.44 186 SER A N 1
ATOM 1471 C CA . SER A 1 186 ? -10.469 -29.688 8.406 1 64.44 186 SER A CA 1
ATOM 1472 C C . SER A 1 186 ? -10.969 -30.953 7.715 1 64.44 186 SER A C 1
ATOM 1474 O O . SER A 1 186 ? -11.844 -30.891 6.852 1 64.44 186 SER A O 1
ATOM 1476 N N . VAL A 1 187 ? -10.094 -32.062 7.73 1 53.12 187 VAL A N 1
ATOM 1477 C CA . VAL A 1 187 ? -10.602 -33.375 7.395 1 53.12 187 VAL A CA 1
ATOM 1478 C C . VAL A 1 187 ? -11.805 -33.719 8.266 1 53.12 187 VAL A C 1
ATOM 1480 O O . VAL A 1 187 ? -11.695 -33.75 9.492 1 53.12 187 VAL A O 1
ATOM 1483 N N . THR A 1 188 ? -12.891 -33.094 8.172 1 41.06 188 THR A N 1
ATOM 1484 C CA . THR A 1 188 ? -13.977 -33.781 8.852 1 41.06 188 THR A CA 1
ATOM 1485 C C . THR A 1 188 ? -13.852 -35.281 8.672 1 41.06 188 THR A C 1
ATOM 1487 O O . THR A 1 188 ? -13.812 -35.781 7.543 1 41.06 188 THR A O 1
ATOM 1490 N N . SER A 1 189 ? -13.344 -35.969 9.672 1 34.06 189 SER A N 1
ATOM 1491 C CA . SER A 1 189 ? -13.57 -37.406 9.789 1 34.06 189 SER A CA 1
ATOM 1492 C C . SER A 1 189 ? -15.031 -37.75 9.523 1 34.06 189 SER A C 1
ATOM 1494 O O . SER A 1 189 ? -15.938 -37.031 9.969 1 34.06 189 SER A O 1
ATOM 1496 N N . MET B 1 1 ? -29.219 36.281 -2.584 1 48.03 1 MET B N 1
ATOM 1497 C CA . MET B 1 1 ? -29.016 36.625 -1.18 1 48.03 1 MET B CA 1
ATOM 1498 C C . MET B 1 1 ? -29.031 35.375 -0.31 1 48.03 1 MET B C 1
ATOM 1500 O O . MET B 1 1 ? -28.484 35.375 0.793 1 48.03 1 MET B O 1
ATOM 1504 N N . GLY B 1 2 ? -29.641 34.281 -0.804 1 54.41 2 GLY B N 1
ATOM 1505 C CA . GLY B 1 2 ? -29.812 33.031 -0.082 1 54.41 2 GLY B CA 1
ATOM 1506 C C . GLY B 1 2 ? -28.547 32.188 -0.039 1 54.41 2 GLY B C 1
ATOM 1507 O O . GLY B 1 2 ? -28.234 31.578 0.986 1 54.41 2 GLY B O 1
ATOM 1508 N N . GLU B 1 3 ? -27.797 32.156 -1.062 1 55.31 3 GLU B N 1
ATOM 1509 C CA . GLU B 1 3 ? -26.625 31.297 -1.192 1 55.31 3 GLU B CA 1
ATOM 1510 C C . GLU B 1 3 ? -25.469 31.797 -0.33 1 55.31 3 GLU B C 1
ATOM 1512 O O . GLU B 1 3 ? -24.719 31 0.247 1 55.31 3 GLU B O 1
ATOM 1517 N N . ILE B 1 4 ? -25.359 33.125 -0.075 1 56.78 4 ILE B N 1
ATOM 1518 C CA . ILE B 1 4 ? -24.328 33.75 0.73 1 56.78 4 ILE B CA 1
ATOM 1519 C C . ILE B 1 4 ? -24.547 33.406 2.207 1 56.78 4 ILE B C 1
ATOM 1521 O O . ILE B 1 4 ? -23.594 33.125 2.936 1 56.78 4 ILE B O 1
ATOM 1525 N N . GLY B 1 5 ? -25.75 33.406 2.518 1 54.88 5 GLY B N 1
ATOM 1526 C CA . GLY B 1 5 ? -26.094 33.094 3.902 1 54.88 5 GLY B CA 1
ATOM 1527 C C . GLY B 1 5 ? -25.766 31.672 4.301 1 54.88 5 GLY B C 1
ATOM 1528 O O . GLY B 1 5 ? -25.281 31.438 5.406 1 54.88 5 GLY B O 1
ATOM 1529 N N . GLU B 1 6 ? -26.062 30.812 3.318 1 56.38 6 GLU B N 1
ATOM 1530 C CA . GLU B 1 6 ? -25.766 29.422 3.584 1 56.38 6 GLU B CA 1
ATOM 1531 C C . GLU B 1 6 ? -24.266 29.188 3.697 1 56.38 6 GLU B C 1
ATOM 1533 O O . GLU B 1 6 ? -23.797 28.422 4.547 1 56.38 6 GLU B O 1
ATOM 1538 N N . PHE B 1 7 ? -23.531 29.875 2.922 1 51.84 7 PHE B N 1
ATOM 1539 C CA . PHE B 1 7 ? -22.078 29.812 2.953 1 51.84 7 PHE B CA 1
ATOM 1540 C C . PHE B 1 7 ? -21.547 30.297 4.297 1 51.84 7 PHE B C 1
ATOM 1542 O O . PHE B 1 7 ? -20.719 29.625 4.922 1 51.84 7 PHE B O 1
ATOM 1549 N N . TRP B 1 8 ? -22.078 31.375 4.777 1 56.88 8 TRP B N 1
ATOM 1550 C CA . TRP B 1 8 ? -21.562 31.922 6.02 1 56.88 8 TRP B CA 1
ATOM 1551 C C . TRP B 1 8 ? -21.984 31.078 7.215 1 56.88 8 TRP B C 1
ATOM 1553 O O . TRP B 1 8 ? -21.234 30.953 8.188 1 56.88 8 TRP B O 1
ATOM 1563 N N . ARG B 1 9 ? -23.141 30.516 7.082 1 58.53 9 ARG B N 1
ATOM 1564 C CA . ARG B 1 9 ? -23.562 29.594 8.125 1 58.53 9 ARG B CA 1
ATOM 1565 C C . ARG B 1 9 ? -22.672 28.344 8.156 1 58.53 9 ARG B C 1
ATOM 1567 O O . ARG B 1 9 ? -22.281 27.875 9.227 1 58.53 9 ARG B O 1
ATOM 1574 N N . ASP B 1 10 ? -22.312 27.828 7.07 1 58.59 10 ASP B N 1
ATOM 1575 C CA . ASP B 1 10 ? -21.406 26.688 6.957 1 58.59 10 ASP B CA 1
ATOM 1576 C C . ASP B 1 10 ? -20.016 27.031 7.465 1 58.59 10 ASP B C 1
ATOM 1578 O O . ASP B 1 10 ? -19.375 26.234 8.156 1 58.59 10 ASP B O 1
ATOM 1582 N N . VAL B 1 11 ? -19.578 28.188 7.305 1 59.28 11 VAL B N 1
ATOM 1583 C CA . VAL B 1 11 ? -18.281 28.688 7.785 1 59.28 11 VAL B CA 1
ATOM 1584 C C . VAL B 1 11 ? -18.328 28.844 9.305 1 59.28 11 VAL B C 1
ATOM 1586 O O . VAL B 1 11 ? -17.391 28.453 9.992 1 59.28 11 VAL B O 1
ATOM 1589 N N . LYS B 1 12 ? -19.375 29.438 9.836 1 57.94 12 LYS B N 1
ATOM 1590 C CA . LYS B 1 12 ? -19.516 29.609 11.273 1 57.94 12 LYS B CA 1
ATOM 1591 C C . LYS B 1 12 ? -19.625 28.266 11.992 1 57.94 12 LYS B C 1
ATOM 1593 O O . LYS B 1 12 ? -19.047 28.078 13.062 1 57.94 12 LYS B O 1
ATOM 1598 N N . GLU B 1 13 ? -20.391 27.328 11.438 1 59.16 13 GLU B N 1
ATOM 1599 C CA . GLU B 1 13 ? -20.484 26 12.016 1 59.16 13 GLU B CA 1
ATOM 1600 C C . GLU B 1 13 ? -19.156 25.266 11.922 1 59.16 13 GLU B C 1
ATOM 1602 O O . GLU B 1 13 ? -18.781 24.547 12.852 1 59.16 13 GLU B O 1
ATOM 1607 N N . ASP B 1 14 ? -18.359 25.484 10.961 1 55.34 14 ASP B N 1
ATOM 1608 C CA . ASP B 1 14 ? -17.016 24.922 10.805 1 55.34 14 ASP B CA 1
ATOM 1609 C C . ASP B 1 14 ? -16.047 25.547 11.805 1 55.34 14 ASP B C 1
ATOM 1611 O O . ASP B 1 14 ? -15.203 24.844 12.367 1 55.34 14 ASP B O 1
ATOM 1615 N N . ARG B 1 15 ? -16.156 26.859 12.156 1 54.03 15 ARG B N 1
ATOM 1616 C CA . ARG B 1 15 ? -15.328 27.531 13.148 1 54.03 15 ARG B CA 1
ATOM 1617 C C . ARG B 1 15 ? -15.625 27.016 14.555 1 54.03 15 ARG B C 1
ATOM 1619 O O . ARG B 1 15 ? -14.711 26.812 15.359 1 54.03 15 ARG B O 1
ATOM 1626 N N . LYS B 1 16 ? -16.891 26.891 14.906 1 56.84 16 LYS B N 1
ATOM 1627 C CA . LYS B 1 16 ? -17.266 26.344 16.203 1 56.84 16 LYS B CA 1
ATOM 1628 C C . LYS B 1 16 ? -16.828 24.875 16.328 1 56.84 16 LYS B C 1
ATOM 1630 O O . LYS B 1 16 ? -16.344 24.469 17.391 1 56.84 16 LYS B O 1
ATOM 1635 N N . ARG B 1 17 ? -17 24.094 15.359 1 52.38 17 ARG B N 1
ATOM 1636 C CA . ARG B 1 17 ? -16.516 22.719 15.352 1 52.38 17 ARG B CA 1
ATOM 1637 C C . ARG B 1 17 ? -14.992 22.688 15.383 1 52.38 17 ARG B C 1
ATOM 1639 O O . ARG B 1 17 ? -14.398 21.828 16.031 1 52.38 17 ARG B O 1
ATOM 1646 N N . GLY B 1 18 ? -14.32 23.625 14.836 1 50.44 18 GLY B N 1
ATOM 1647 C CA . GLY B 1 18 ? -12.875 23.766 14.883 1 50.44 18 GLY B CA 1
ATOM 1648 C C . GLY B 1 18 ? -12.352 24.047 16.281 1 50.44 18 GLY B C 1
ATOM 1649 O O . GLY B 1 18 ? -11.352 23.453 16.703 1 50.44 18 GLY B O 1
ATOM 1650 N N . LYS B 1 19 ? -12.945 25.062 17.062 1 52.16 19 LYS B N 1
ATOM 1651 C CA . LYS B 1 19 ? -12.555 25.328 18.438 1 52.16 19 LYS B CA 1
ATOM 1652 C C . LYS B 1 19 ? -12.758 24.109 19.328 1 52.16 19 LYS B C 1
ATOM 1654 O O . LYS B 1 19 ? -11.914 23.812 20.172 1 52.16 19 LYS B O 1
ATOM 1659 N N . LEU B 1 20 ? -13.875 23.5 19.203 1 52.03 20 LEU B N 1
ATOM 1660 C CA . LEU B 1 20 ? -14.109 22.281 19.969 1 52.03 20 LEU B CA 1
ATOM 1661 C C . LEU B 1 20 ? -13.188 21.156 19.516 1 52.03 20 LEU B C 1
ATOM 1663 O O . LEU B 1 20 ? -12.734 20.344 20.328 1 52.03 20 LEU B O 1
ATOM 1667 N N . GLU B 1 21 ? -12.977 20.969 18.312 1 49.25 21 GLU B N 1
ATOM 1668 C CA . GLU B 1 21 ? -12.086 19.953 17.766 1 49.25 21 GLU B CA 1
ATOM 1669 C C . GLU B 1 21 ? -10.633 20.219 18.156 1 49.25 21 GLU B C 1
ATOM 1671 O O . GLU B 1 21 ? -9.789 19.328 18.062 1 49.25 21 GLU B O 1
ATOM 1676 N N . ASN B 1 22 ? -10.234 21.562 18.516 1 49.56 22 ASN B N 1
ATOM 1677 C CA . ASN B 1 22 ? -8.844 21.859 18.844 1 49.56 22 ASN B CA 1
ATOM 1678 C C . ASN B 1 22 ? -8.555 21.688 20.328 1 49.56 22 ASN B C 1
ATOM 1680 O O . ASN B 1 22 ? -7.578 22.219 20.844 1 49.56 22 ASN B O 1
ATOM 1684 N N . ARG B 1 23 ? -9.477 21.297 21.156 1 52.62 23 ARG B N 1
ATOM 1685 C CA . ARG B 1 23 ? -8.93 20.953 22.469 1 52.62 23 ARG B CA 1
ATOM 1686 C C . ARG B 1 23 ? -7.809 19.938 22.344 1 52.62 23 ARG B C 1
ATOM 1688 O O . ARG B 1 23 ? -7.953 18.922 21.656 1 52.62 23 ARG B O 1
ATOM 1695 N N . PRO B 1 24 ? -6.637 20.312 22.797 1 55.97 24 PRO B N 1
ATOM 1696 C CA . PRO B 1 24 ? -5.438 19.484 22.703 1 55.97 24 PRO B CA 1
ATOM 1697 C C . PRO B 1 24 ? -5.75 17.984 22.812 1 55.97 24 PRO B C 1
ATOM 1699 O O . PRO B 1 24 ? -5.152 17.172 22.109 1 55.97 24 PRO B O 1
ATOM 1702 N N . HIS B 1 25 ? -6.664 17.656 23.703 1 60.16 25 HIS B N 1
ATOM 1703 C CA . HIS B 1 25 ? -6.93 16.25 24.016 1 60.16 25 HIS B CA 1
ATOM 1704 C C . HIS B 1 25 ? -7.762 15.586 22.938 1 60.16 25 HIS B C 1
ATOM 1706 O O . HIS B 1 25 ? -7.895 14.359 22.906 1 60.16 25 HIS B O 1
ATOM 1712 N N . ARG B 1 26 ? -7.98 16.422 21.844 1 83.19 26 ARG B N 1
ATOM 1713 C CA . ARG B 1 26 ? -8.852 15.844 20.828 1 83.19 26 ARG B CA 1
ATOM 1714 C C . ARG B 1 26 ? -8.117 15.664 19.516 1 83.19 26 ARG B C 1
ATOM 1716 O O . ARG B 1 26 ? -8.648 15.055 18.578 1 83.19 26 ARG B O 1
ATOM 1723 N N . ARG B 1 27 ? -6.805 16.016 19.625 1 93.88 27 ARG B N 1
ATOM 1724 C CA . ARG B 1 27 ? -6.031 15.938 18.391 1 93.88 27 ARG B CA 1
ATOM 1725 C C . ARG B 1 27 ? -5.543 14.516 18.141 1 93.88 27 ARG B C 1
ATOM 1727 O O . ARG B 1 27 ? -5.117 13.82 19.062 1 93.88 27 ARG B O 1
ATOM 1734 N N . CYS B 1 28 ? -5.684 14.117 16.891 1 97.44 28 CYS B N 1
ATOM 1735 C CA . CYS B 1 28 ? -5.141 12.828 16.484 1 97.44 28 CYS B CA 1
ATOM 1736 C C . CYS B 1 28 ? -3.67 12.953 16.094 1 97.44 28 CYS B C 1
ATOM 1738 O O . CYS B 1 28 ? -3.301 13.82 15.305 1 97.44 28 CYS B O 1
ATOM 1740 N N . TRP B 1 29 ? -2.879 12.07 16.672 1 97.62 29 TRP B N 1
ATOM 1741 C CA . TRP B 1 29 ? -1.45 12.117 16.375 1 97.62 29 TRP B CA 1
ATOM 1742 C C . TRP B 1 29 ? -1.023 10.906 15.555 1 97.62 29 TRP B C 1
ATOM 1744 O O . TRP B 1 29 ? 0.171 10.672 15.359 1 97.62 29 TRP B O 1
ATOM 1754 N N . ASP B 1 30 ? -2.027 10.086 15.125 1 98.06 30 ASP B N 1
ATOM 1755 C CA . ASP B 1 30 ? -1.718 8.922 14.297 1 98.06 30 ASP B CA 1
ATOM 1756 C C . ASP B 1 30 ? -1.446 9.336 12.852 1 98.06 30 ASP B C 1
ATOM 1758 O O . ASP B 1 30 ? -2.379 9.586 12.086 1 98.06 30 ASP B O 1
ATOM 1762 N N . TRP B 1 31 ? -0.186 9.414 12.539 1 98.75 31 TRP B N 1
ATOM 1763 C CA . TRP B 1 31 ? 0.222 9.625 11.156 1 98.75 31 TRP B CA 1
ATOM 1764 C C . TRP B 1 31 ? 0.555 8.297 10.477 1 98.75 31 TRP B C 1
ATOM 1766 O O . TRP B 1 31 ? 1.688 7.82 10.562 1 98.75 31 TRP B O 1
ATOM 1776 N N . MET B 1 32 ? -0.425 7.805 9.773 1 98.38 32 MET B N 1
ATOM 1777 C CA . MET B 1 32 ? -0.291 6.512 9.109 1 98.38 32 MET B CA 1
ATOM 1778 C C . MET B 1 32 ? 0.529 6.641 7.832 1 98.38 32 MET B C 1
ATOM 1780 O O . MET B 1 32 ? 0.383 7.617 7.094 1 98.38 32 MET B O 1
ATOM 1784 N N . ILE B 1 33 ? 1.404 5.711 7.605 1 98 33 ILE B N 1
ATOM 1785 C CA . ILE B 1 33 ? 2.168 5.668 6.363 1 98 33 ILE B CA 1
ATOM 1786 C C . ILE B 1 33 ? 1.301 5.102 5.242 1 98 33 ILE B C 1
ATOM 1788 O O . ILE B 1 33 ? 0.9 3.936 5.289 1 98 33 ILE B O 1
ATOM 1792 N N . VAL B 1 34 ? 1.033 5.977 4.293 1 95.31 34 VAL B N 1
ATOM 1793 C CA . VAL B 1 34 ? 0.082 5.586 3.258 1 95.31 34 VAL B CA 1
ATOM 1794 C C . VAL B 1 34 ? 0.699 5.805 1.879 1 95.31 34 VAL B C 1
ATOM 1796 O O . VAL B 1 34 ? 1.777 6.391 1.761 1 95.31 34 VAL B O 1
ATOM 1799 N N . SER B 1 35 ? 0.027 5.215 0.884 1 91.5 35 SER B N 1
ATOM 1800 C CA . SER B 1 35 ? 0.284 5.539 -0.516 1 91.5 35 SER B CA 1
ATOM 1801 C C . SER B 1 35 ? -0.73 6.547 -1.046 1 91.5 35 SER B C 1
ATOM 1803 O O . SER B 1 35 ? -1.361 7.266 -0.27 1 91.5 35 SER B O 1
ATOM 1805 N N . GLY B 1 36 ? -0.744 6.715 -2.365 1 91.5 36 GLY B N 1
ATOM 1806 C CA . GLY B 1 36 ? -1.737 7.613 -2.928 1 91.5 36 GLY B CA 1
ATOM 1807 C C . GLY B 1 36 ? -1.142 8.906 -3.451 1 91.5 36 GLY B C 1
ATOM 1808 O O . GLY B 1 36 ? 0.018 8.938 -3.867 1 91.5 36 GLY B O 1
ATOM 1809 N N . HIS B 1 37 ? -2.072 10.008 -3.4 1 92.62 37 HIS B N 1
ATOM 1810 C CA . HIS B 1 37 ? -1.711 11.203 -4.156 1 92.62 37 HIS B CA 1
ATOM 1811 C C . HIS B 1 37 ? -1.577 12.414 -3.24 1 92.62 37 HIS B C 1
ATOM 1813 O O . HIS B 1 37 ? -1.403 13.539 -3.713 1 92.62 37 HIS B O 1
ATOM 1819 N N . CYS B 1 38 ? -1.684 12.156 -1.935 1 96.19 38 CYS B N 1
ATOM 1820 C CA . CYS B 1 38 ? -1.605 13.336 -1.082 1 96.19 38 CYS B CA 1
ATOM 1821 C C . CYS B 1 38 ? -1.338 12.945 0.366 1 96.19 38 CYS B C 1
ATOM 1823 O O . CYS B 1 38 ? -1.59 11.805 0.764 1 96.19 38 CYS B O 1
ATOM 1825 N N . HIS B 1 39 ? -0.745 13.875 1.117 1 98.5 39 HIS B N 1
ATOM 1826 C CA . HIS B 1 39 ? -0.844 13.883 2.572 1 98.5 39 HIS B CA 1
ATOM 1827 C C . HIS B 1 39 ? -2.195 14.422 3.029 1 98.5 39 HIS B C 1
ATOM 1829 O O . HIS B 1 39 ? -2.809 15.234 2.338 1 98.5 39 HIS B O 1
ATOM 1835 N N . TYR B 1 40 ? -2.586 14.039 4.199 1 98.62 40 TYR B N 1
ATOM 1836 C CA . TYR B 1 40 ? -3.783 14.656 4.758 1 98.62 40 TYR B CA 1
ATOM 1837 C C . TYR B 1 40 ? -3.756 14.625 6.281 1 98.62 40 TYR B C 1
ATOM 1839 O O . TYR B 1 40 ? -3.105 13.758 6.875 1 98.62 40 TYR B O 1
ATOM 1847 N N . ALA B 1 41 ? -4.387 15.531 6.875 1 98.75 41 ALA B N 1
ATOM 1848 C CA . ALA B 1 41 ? -4.488 15.656 8.328 1 98.75 41 ALA B CA 1
ATOM 1849 C C . ALA B 1 41 ? -5.926 15.93 8.758 1 98.75 41 ALA B C 1
ATOM 1851 O O . ALA B 1 41 ? -6.668 16.609 8.055 1 98.75 41 ALA B O 1
ATOM 1852 N N . ARG B 1 42 ? -6.18 15.453 9.883 1 97.94 42 ARG B N 1
ATOM 1853 C CA . ARG B 1 42 ? -7.531 15.539 10.43 1 97.94 42 ARG B CA 1
ATOM 1854 C C . ARG B 1 42 ? -7.758 16.875 11.133 1 97.94 42 ARG B C 1
ATOM 1856 O O . ARG B 1 42 ? -8.82 17.469 11 1 97.94 42 ARG B O 1
ATOM 1863 N N . ASN B 1 43 ? -6.797 17.312 11.906 1 98.06 43 ASN B N 1
ATOM 1864 C CA . ASN B 1 43 ? -6.98 18.453 12.797 1 98.06 43 ASN B CA 1
ATOM 1865 C C . ASN B 1 43 ? -6.336 19.719 12.234 1 98.06 43 ASN B C 1
ATOM 1867 O O . ASN B 1 43 ? -5.176 19.703 11.82 1 98.06 43 ASN B O 1
ATOM 1871 N N . ARG B 1 44 ? -7.012 20.766 12.352 1 97.31 44 ARG B N 1
ATOM 1872 C CA . ARG B 1 44 ? -6.5 22.062 11.906 1 97.31 44 ARG B CA 1
ATOM 1873 C C . ARG B 1 44 ? -5.246 22.453 12.68 1 97.31 44 ARG B C 1
ATOM 1875 O O . ARG B 1 44 ? -4.344 23.078 12.133 1 97.31 44 ARG B O 1
ATOM 1882 N N . SER B 1 45 ? -5.184 22.016 13.859 1 96.75 45 SER B N 1
ATOM 1883 C CA . SER B 1 45 ? -4.09 22.406 14.75 1 96.75 45 SER B CA 1
ATOM 1884 C C . SER B 1 45 ? -2.768 21.797 14.289 1 96.75 45 SER B C 1
ATOM 1886 O O . SER B 1 45 ? -1.702 22.188 14.773 1 96.75 45 SER B O 1
ATOM 1888 N N . SER B 1 46 ? -2.807 20.922 13.328 1 97.69 46 SER B N 1
ATOM 1889 C CA . SER B 1 46 ? -1.59 20.297 12.836 1 97.69 46 SER B CA 1
ATOM 1890 C C . SER B 1 46 ? -0.846 21.203 11.867 1 97.69 46 SER B C 1
ATOM 1892 O O . SER B 1 46 ? 0.325 20.969 11.555 1 97.69 46 SER B O 1
ATOM 1894 N N . PHE B 1 47 ? -1.441 22.234 11.414 1 98.38 47 PHE B N 1
ATOM 1895 C CA . PHE B 1 47 ? -0.927 23 10.281 1 98.38 47 PHE B CA 1
ATOM 1896 C C . PHE B 1 47 ? -0.126 24.203 10.758 1 98.38 47 PHE B C 1
ATOM 1898 O O . PHE B 1 47 ? -0.542 24.906 11.68 1 98.38 47 PHE B O 1
ATOM 1905 N N . VAL B 1 48 ? 0.979 24.438 10.141 1 98.56 48 VAL B N 1
ATOM 1906 C CA . VAL B 1 48 ? 1.789 25.641 10.352 1 98.56 48 VAL B CA 1
ATOM 1907 C C . VAL B 1 48 ? 1.305 26.75 9.438 1 98.56 48 VAL B C 1
ATOM 1909 O O . VAL B 1 48 ? 1.193 27.906 9.867 1 98.56 48 VAL B O 1
ATOM 1912 N N . THR B 1 49 ? 1.144 26.406 8.18 1 98.44 49 THR B N 1
ATOM 1913 C CA . THR B 1 49 ? 0.466 27.297 7.242 1 98.44 49 THR B CA 1
ATOM 1914 C C . THR B 1 49 ? -0.863 26.688 6.793 1 98.44 49 THR B C 1
ATOM 1916 O O . THR B 1 49 ? -1.044 25.469 6.828 1 98.44 49 THR B O 1
ATOM 1919 N N . TYR B 1 50 ? -1.7 27.578 6.395 1 97.88 50 TYR B N 1
ATOM 1920 C CA . TYR B 1 50 ? -3.045 27.094 6.109 1 97.88 50 TYR B CA 1
ATOM 1921 C C . TYR B 1 50 ? -3.789 28.062 5.191 1 97.88 50 TYR B C 1
ATOM 1923 O O . TYR B 1 50 ? -3.762 29.281 5.402 1 97.88 50 TYR B O 1
ATOM 1931 N N . ARG B 1 51 ? -4.422 27.5 4.258 1 97.88 51 ARG B N 1
ATOM 1932 C CA . ARG B 1 51 ? -5.34 28.219 3.375 1 97.88 51 ARG B CA 1
ATOM 1933 C C . ARG B 1 51 ? -6.676 27.484 3.271 1 97.88 51 ARG B C 1
ATOM 1935 O O . ARG B 1 51 ? -6.723 26.312 2.93 1 97.88 51 ARG B O 1
ATOM 1942 N N . ARG B 1 52 ? -7.707 28.203 3.441 1 96.94 52 ARG B N 1
ATOM 1943 C CA . ARG B 1 52 ? -9.031 27.609 3.338 1 96.94 52 ARG B CA 1
ATOM 1944 C C . ARG B 1 52 ? -9.375 27.281 1.889 1 96.94 52 ARG B C 1
ATOM 1946 O O . ARG B 1 52 ? -9.062 28.047 0.982 1 96.94 52 ARG B O 1
ATOM 1953 N N . VAL B 1 53 ? -9.961 26.203 1.62 1 95.62 53 VAL B N 1
ATOM 1954 C CA . VAL B 1 53 ? -10.391 25.797 0.289 1 95.62 53 VAL B CA 1
ATOM 1955 C C . VAL B 1 53 ? -11.898 25.562 0.288 1 95.62 53 VAL B C 1
ATOM 1957 O O . VAL B 1 53 ? -12.648 26.25 -0.409 1 95.62 53 VAL B O 1
ATOM 1960 N N . GLY B 1 54 ? -12.367 24.594 1.165 1 94.38 54 GLY B N 1
ATOM 1961 C CA . GLY B 1 54 ? -13.789 24.328 1.279 1 94.38 54 GLY B CA 1
ATOM 1962 C C . GLY B 1 54 ? -14.383 23.703 0.034 1 94.38 54 GLY B C 1
ATOM 1963 O O . GLY B 1 54 ? -15.336 24.219 -0.543 1 94.38 54 GLY B O 1
ATOM 1964 N N . ARG B 1 55 ? -13.883 22.516 -0.382 1 93.94 55 ARG B N 1
ATOM 1965 C CA . ARG B 1 55 ? -14.336 21.828 -1.585 1 93.94 55 ARG B CA 1
ATOM 1966 C C . ARG B 1 55 ? -14.422 20.328 -1.351 1 93.94 55 ARG B C 1
ATOM 1968 O O . ARG B 1 55 ? -13.695 19.781 -0.515 1 93.94 55 ARG B O 1
ATOM 1975 N N . HIS B 1 56 ? -15.289 19.781 -2.107 1 94.25 56 HIS B N 1
ATOM 1976 C CA . HIS B 1 56 ? -15.359 18.328 -2.121 1 94.25 56 HIS B CA 1
ATOM 1977 C C . HIS B 1 56 ? -14.555 17.75 -3.277 1 94.25 56 HIS B C 1
ATOM 1979 O O . HIS B 1 56 ? -14.547 18.312 -4.375 1 94.25 56 HIS B O 1
ATOM 1985 N N . ILE B 1 57 ? -13.914 16.656 -2.953 1 92.69 57 ILE B N 1
ATOM 1986 C CA . ILE B 1 57 ? -13.203 15.922 -3.99 1 92.69 57 ILE B CA 1
ATOM 1987 C C . ILE B 1 57 ? -13.641 14.461 -3.988 1 92.69 57 ILE B C 1
ATOM 1989 O O . ILE B 1 57 ? -14.172 13.969 -2.99 1 92.69 57 ILE B O 1
ATOM 1993 N N . SER B 1 58 ? -13.375 13.836 -5.156 1 90.75 58 SER B N 1
ATOM 1994 C CA . SER B 1 58 ? -13.711 12.422 -5.277 1 90.75 58 SER B CA 1
ATOM 1995 C C . SER B 1 58 ? -12.492 11.539 -5.043 1 90.75 58 SER B C 1
ATOM 1997 O O . SER B 1 58 ? -11.43 11.781 -5.617 1 90.75 58 SER B O 1
ATOM 1999 N N . ASP B 1 59 ? -12.688 10.602 -4.176 1 86.94 59 ASP B N 1
ATOM 2000 C CA . ASP B 1 59 ? -11.664 9.594 -3.902 1 86.94 59 ASP B CA 1
ATOM 2001 C C . ASP B 1 59 ? -11.984 8.281 -4.609 1 86.94 59 ASP B C 1
ATOM 2003 O O . ASP B 1 59 ? -12.914 7.57 -4.219 1 86.94 59 ASP B O 1
ATOM 2007 N N . SER B 1 60 ? -11.172 7.898 -5.582 1 80.69 60 SER B N 1
ATOM 2008 C CA . SER B 1 60 ? -11.445 6.711 -6.387 1 80.69 60 SER B CA 1
ATOM 2009 C C . SER B 1 60 ? -11.25 5.434 -5.578 1 80.69 60 SER B C 1
ATOM 2011 O O . SER B 1 60 ? -11.828 4.395 -5.895 1 80.69 60 SER B O 1
ATOM 2013 N N . MET B 1 61 ? -10.422 5.438 -4.566 1 76.94 61 MET B N 1
ATOM 2014 C CA . MET B 1 61 ? -10.227 4.273 -3.707 1 76.94 61 MET B CA 1
ATOM 2015 C C . MET B 1 61 ? -11.508 3.924 -2.961 1 76.94 61 MET B C 1
ATOM 2017 O O . MET B 1 61 ? -11.766 2.756 -2.666 1 76.94 61 MET B O 1
ATOM 2021 N N . MET B 1 62 ? -12.273 4.891 -2.787 1 70 62 MET B N 1
ATOM 2022 C CA . MET B 1 62 ? -13.531 4.707 -2.076 1 70 62 MET B CA 1
ATOM 2023 C C . MET B 1 62 ? -14.711 4.703 -3.049 1 70 62 MET B C 1
ATOM 2025 O O . MET B 1 62 ? -15.797 5.18 -2.715 1 70 62 MET B O 1
ATOM 2029 N N . GLY B 1 63 ? -14.5 4.262 -4.168 1 71.56 63 GLY B N 1
ATOM 2030 C CA . GLY B 1 63 ? -15.578 4.137 -5.133 1 71.56 63 GLY B CA 1
ATOM 2031 C C . GLY B 1 63 ? -16.078 5.477 -5.648 1 71.56 63 GLY B C 1
ATOM 2032 O O . GLY B 1 63 ? -17.25 5.621 -5.969 1 71.56 63 GLY B O 1
ATOM 2033 N N . GLY B 1 64 ? -15.289 6.445 -5.43 1 76.12 64 GLY B N 1
ATOM 2034 C CA . GLY B 1 64 ? -15.688 7.754 -5.922 1 76.12 64 GLY B CA 1
ATOM 2035 C C . GLY B 1 64 ? -16.469 8.562 -4.895 1 76.12 64 GLY B C 1
ATOM 2036 O O . GLY B 1 64 ? -17.125 9.547 -5.242 1 76.12 64 GLY B O 1
ATOM 2037 N N . SER B 1 65 ? -16.391 8.164 -3.674 1 82.88 65 SER B N 1
ATOM 2038 C CA . SER B 1 65 ? -17.047 8.93 -2.627 1 82.88 65 SER B CA 1
ATOM 2039 C C . SER B 1 65 ? -16.438 10.32 -2.488 1 82.88 65 SER B C 1
ATOM 2041 O O . SER B 1 65 ? -15.266 10.523 -2.807 1 82.88 65 SER B O 1
ATOM 2043 N N . LYS B 1 66 ? -17.328 11.234 -2.008 1 91.25 66 LYS B N 1
ATOM 2044 C CA . LYS B 1 66 ? -16.875 12.617 -1.879 1 91.25 66 LYS B CA 1
ATOM 2045 C C . LYS B 1 66 ? -16.25 12.867 -0.506 1 91.25 66 LYS B C 1
ATOM 2047 O O . LYS B 1 66 ? -16.75 12.367 0.505 1 91.25 66 LYS B O 1
ATOM 2052 N N . THR B 1 67 ? -15.211 13.562 -0.526 1 93.56 67 THR B N 1
ATOM 2053 C CA . THR B 1 67 ? -14.508 13.953 0.688 1 93.56 67 THR B CA 1
ATOM 2054 C C . THR B 1 67 ? -14.383 15.477 0.771 1 93.56 67 THR B C 1
ATOM 2056 O O . THR B 1 67 ? -13.992 16.125 -0.203 1 93.56 67 THR B O 1
ATOM 2059 N N . PHE B 1 68 ? -14.766 15.984 1.888 1 95.94 68 PHE B N 1
ATOM 2060 C CA . PHE B 1 68 ? -14.688 17.422 2.088 1 95.94 68 PHE B CA 1
ATOM 2061 C C . PHE B 1 68 ? -13.281 17.844 2.506 1 95.94 68 PHE B C 1
ATOM 2063 O O . PHE B 1 68 ? -12.75 17.344 3.498 1 95.94 68 PHE B O 1
ATOM 2070 N N . VAL B 1 69 ? -12.727 18.734 1.712 1 97.38 69 VAL B N 1
ATOM 2071 C CA . VAL B 1 69 ? -11.43 19.328 2.02 1 97.38 69 VAL B CA 1
ATOM 2072 C C . VAL B 1 69 ? -11.625 20.75 2.555 1 97.38 69 VAL B C 1
ATOM 2074 O O . VAL B 1 69 ? -12.016 21.656 1.81 1 97.38 69 VAL B O 1
ATOM 2077 N N . ALA B 1 70 ? -11.281 20.891 3.797 1 98.12 70 ALA B N 1
ATOM 2078 C CA . ALA B 1 70 ? -11.516 22.188 4.441 1 98.12 70 ALA B CA 1
ATOM 2079 C C . ALA B 1 70 ? -10.414 23.188 4.082 1 98.12 70 ALA B C 1
ATOM 2081 O O . ALA B 1 70 ? -10.672 24.375 3.951 1 98.12 70 ALA B O 1
ATOM 2082 N N . GLY B 1 71 ? -9.227 22.703 3.922 1 98.31 71 GLY B N 1
ATOM 2083 C CA . GLY B 1 71 ? -8.094 23.562 3.633 1 98.31 71 GLY B CA 1
ATOM 2084 C C . GLY B 1 71 ? -6.863 22.797 3.189 1 98.31 71 GLY B C 1
ATOM 2085 O O . GLY B 1 71 ? -6.898 21.578 3.051 1 98.31 71 GLY B O 1
ATOM 2086 N N . VAL B 1 72 ? -5.852 23.562 2.863 1 98.62 72 VAL B N 1
ATOM 2087 C CA . VAL B 1 72 ? -4.547 23.031 2.467 1 98.62 72 VAL B CA 1
ATOM 2088 C C . VAL B 1 72 ? -3.445 23.812 3.18 1 98.62 72 VAL B C 1
ATOM 2090 O O . VAL B 1 72 ? -3.59 25.016 3.434 1 98.62 72 VAL B O 1
ATOM 2093 N N . GLY B 1 73 ? -2.359 23.094 3.527 1 98.62 73 GLY B N 1
ATOM 2094 C CA . GLY B 1 73 ? -1.258 23.797 4.156 1 98.62 73 GLY B CA 1
ATOM 2095 C C . GLY B 1 73 ? -0.033 22.938 4.371 1 98.62 73 GLY B C 1
ATOM 2096 O O . GLY B 1 73 ? 0.148 21.922 3.686 1 98.62 73 GLY B O 1
ATOM 2097 N N . THR B 1 74 ? 0.833 23.469 5.18 1 98.81 74 THR B N 1
ATOM 2098 C CA . THR B 1 74 ? 2.064 22.766 5.52 1 98.81 74 THR B CA 1
ATOM 2099 C C . THR B 1 74 ? 1.999 22.219 6.941 1 98.81 74 THR B C 1
ATOM 2101 O O . THR B 1 74 ? 1.443 22.859 7.836 1 98.81 74 THR B O 1
ATOM 2104 N N . VAL B 1 75 ? 2.545 21 7.133 1 98.81 75 VAL B N 1
ATOM 2105 C CA . VAL B 1 75 ? 2.646 20.359 8.445 1 98.81 75 VAL B CA 1
ATOM 2106 C C . VAL B 1 75 ? 4.102 19.984 8.719 1 98.81 75 VAL B C 1
ATOM 2108 O O . VAL B 1 75 ? 4.809 19.516 7.828 1 98.81 75 VAL B O 1
ATOM 2111 N N . GLU B 1 76 ? 4.523 20.203 9.914 1 98.81 76 GLU B N 1
ATOM 2112 C CA . GLU B 1 76 ? 5.844 19.781 10.367 1 98.81 76 GLU B CA 1
ATOM 2113 C C . GLU B 1 76 ? 5.738 18.656 11.406 1 98.81 76 GLU B C 1
ATOM 2115 O O . GLU B 1 76 ? 5.035 18.812 12.406 1 98.81 76 GLU B O 1
ATOM 2120 N N . LEU B 1 77 ? 6.434 17.594 11.148 1 98.62 77 LEU B N 1
ATOM 2121 C CA . LEU B 1 77 ? 6.422 16.453 12.055 1 98.62 77 LEU B CA 1
ATOM 2122 C C . LEU B 1 77 ? 7.82 16.188 12.617 1 98.62 77 LEU B C 1
ATOM 2124 O O . LEU B 1 77 ? 8.773 16.016 11.852 1 98.62 77 LEU B O 1
ATOM 2128 N N . LYS B 1 78 ? 7.926 16.156 13.867 1 98.12 78 LYS B N 1
ATOM 2129 C CA . LYS B 1 78 ? 9.148 15.664 14.508 1 98.12 78 LYS B CA 1
ATOM 2130 C C . LYS B 1 78 ? 9.125 14.141 14.648 1 98.12 78 LYS B C 1
ATOM 2132 O O . LYS B 1 78 ? 8.242 13.586 15.305 1 98.12 78 LYS B O 1
ATOM 2137 N N . VAL B 1 79 ? 10.133 13.492 14.031 1 98.06 79 VAL B N 1
ATOM 2138 C CA . VAL B 1 79 ? 10.094 12.031 13.961 1 98.06 79 VAL B CA 1
ATOM 2139 C C . VAL B 1 79 ? 11.414 11.453 14.477 1 98.06 79 VAL B C 1
ATOM 2141 O O . VAL B 1 79 ? 12.438 12.148 14.5 1 98.06 79 VAL B O 1
ATOM 2144 N N . ARG B 1 80 ? 11.289 10.188 14.82 1 96.38 80 ARG B N 1
ATOM 2145 C CA . ARG B 1 80 ? 12.477 9.414 15.172 1 96.38 80 ARG B CA 1
ATOM 2146 C C . ARG B 1 80 ? 12.984 8.617 13.969 1 96.38 80 ARG B C 1
ATOM 2148 O O . ARG B 1 80 ? 12.211 7.91 13.32 1 96.38 80 ARG B O 1
ATOM 2155 N N . PRO B 1 81 ? 14.297 8.781 13.711 1 95 81 PRO B N 1
ATOM 2156 C CA . PRO B 1 81 ? 14.844 8.062 12.555 1 95 81 PRO B CA 1
ATOM 2157 C C . PRO B 1 81 ? 14.984 6.562 12.812 1 95 81 PRO B C 1
ATOM 2159 O O . PRO B 1 81 ? 15.102 5.781 11.867 1 95 81 PRO B O 1
ATOM 2162 N N . SER B 1 82 ? 15.07 6.199 14.023 1 88.5 82 SER B N 1
ATOM 2163 C CA . SER B 1 82 ? 15.164 4.797 14.414 1 88.5 82 SER B CA 1
ATOM 2164 C C . SER B 1 82 ? 14.453 4.539 15.734 1 88.5 82 SER B C 1
ATOM 2166 O O . SER B 1 82 ? 14.258 5.457 16.531 1 88.5 82 SER B O 1
ATOM 2168 N N . LYS B 1 83 ? 14.086 3.262 15.797 1 78.81 83 LYS B N 1
ATOM 2169 C CA . LYS B 1 83 ? 13.469 2.887 17.062 1 78.81 83 LYS B CA 1
ATOM 2170 C C . LYS B 1 83 ? 14.484 2.881 18.203 1 78.81 83 LYS B C 1
ATOM 2172 O O . LYS B 1 83 ? 14.125 2.975 19.375 1 78.81 83 LYS B O 1
ATOM 2177 N N . LYS B 1 84 ? 15.734 2.684 17.688 1 75.56 84 LYS B N 1
ATOM 2178 C CA . LYS B 1 84 ? 16.797 2.641 18.688 1 75.56 84 LYS B CA 1
ATOM 2179 C C . LYS B 1 84 ? 17.172 4.043 19.156 1 75.56 84 LYS B C 1
ATOM 2181 O O . LYS B 1 84 ? 17.125 5 18.375 1 75.56 84 LYS B O 1
ATOM 2186 N N . GLN B 1 85 ? 17.359 4.137 20.453 1 70.31 85 GLN B N 1
ATOM 2187 C CA . GLN B 1 85 ? 17.75 5.41 21.047 1 70.31 85 GLN B CA 1
ATOM 2188 C C . GLN B 1 85 ? 19.125 5.852 20.547 1 70.31 85 GLN B C 1
ATOM 2190 O O . GLN B 1 85 ? 19.984 5.02 20.25 1 70.31 85 GLN B O 1
ATOM 2195 N N . GLY B 1 86 ? 19.203 7.211 20.281 1 79.06 86 GLY B N 1
ATOM 2196 C CA . GLY B 1 86 ? 20.531 7.73 20.047 1 79.06 86 GLY B CA 1
ATOM 2197 C C . GLY B 1 86 ? 20.609 8.711 18.891 1 79.06 86 GLY B C 1
ATOM 2198 O O . GLY B 1 86 ? 21.453 9.602 18.875 1 79.06 86 GLY B O 1
ATOM 2199 N N . LEU B 1 87 ? 19.797 8.406 17.906 1 86.88 87 LEU B N 1
ATOM 2200 C CA . LEU B 1 87 ? 19.875 9.344 16.797 1 86.88 87 LEU B CA 1
ATOM 2201 C C . LEU B 1 87 ? 19.016 10.57 17.047 1 86.88 87 LEU B C 1
ATOM 2203 O O . LEU B 1 87 ? 17.953 10.477 17.672 1 86.88 87 LEU B O 1
ATOM 2207 N N . PRO B 1 88 ? 19.484 11.664 16.594 1 91.75 88 PRO B N 1
ATOM 2208 C CA . PRO B 1 88 ? 18.719 12.891 16.828 1 91.75 88 PRO B CA 1
ATOM 2209 C C . PRO B 1 88 ? 17.375 12.906 16.078 1 91.75 88 PRO B C 1
ATOM 2211 O O . PRO B 1 88 ? 17.25 12.297 15.016 1 91.75 88 PRO B O 1
ATOM 2214 N N . THR B 1 89 ? 16.484 13.602 16.672 1 95.69 89 THR B N 1
ATOM 2215 C CA . THR B 1 89 ? 15.172 13.836 16.078 1 95.69 89 THR B CA 1
ATOM 2216 C C . THR B 1 89 ? 15.305 14.531 14.727 1 95.69 89 THR B C 1
ATOM 2218 O O . THR B 1 89 ? 16.172 15.406 14.547 1 95.69 89 THR B O 1
ATOM 2221 N N . ARG B 1 90 ? 14.406 14.109 13.781 1 97.44 90 ARG B N 1
ATOM 2222 C CA . ARG B 1 90 ? 14.328 14.742 12.469 1 97.44 90 ARG B CA 1
ATOM 2223 C C . ARG B 1 90 ? 12.984 15.422 12.273 1 97.44 90 ARG B C 1
ATOM 2225 O O . ARG B 1 90 ? 12 15.07 12.922 1 97.44 90 ARG B O 1
ATOM 2232 N N . THR B 1 91 ? 12.992 16.422 11.438 1 97.88 91 THR B N 1
ATOM 2233 C CA . THR B 1 91 ? 11.75 17.109 11.117 1 97.88 91 THR B CA 1
ATOM 2234 C C . THR B 1 91 ? 11.336 16.844 9.672 1 97.88 91 THR B C 1
ATOM 2236 O O . THR B 1 91 ? 12.117 17.078 8.742 1 97.88 91 THR B O 1
ATOM 2239 N N . LEU B 1 92 ? 10.141 16.359 9.508 1 98.56 92 LEU B N 1
ATOM 2240 C CA . LEU B 1 92 ? 9.547 16.25 8.18 1 98.56 92 LEU B CA 1
ATOM 2241 C C . LEU B 1 92 ? 8.656 17.453 7.883 1 98.56 92 LEU B C 1
ATOM 2243 O O . LEU B 1 92 ? 7.754 17.766 8.664 1 98.56 92 LEU B O 1
ATOM 2247 N N . VAL B 1 93 ? 8.93 18.062 6.785 1 98.62 93 VAL B N 1
ATOM 2248 C CA . VAL B 1 93 ? 8.047 19.141 6.316 1 98.62 93 VAL B CA 1
ATOM 2249 C C . VAL B 1 93 ? 7.176 18.625 5.172 1 98.62 93 VAL B C 1
ATOM 2251 O O . VAL B 1 93 ? 7.688 18.25 4.113 1 98.62 93 VAL B O 1
ATOM 2254 N N . LEU B 1 94 ? 5.914 18.594 5.422 1 98.75 94 LEU B N 1
ATOM 2255 C CA . LEU B 1 94 ? 4.941 18.156 4.43 1 98.75 94 LEU B CA 1
ATOM 2256 C C . LEU B 1 94 ? 4.242 19.344 3.783 1 98.75 94 LEU B C 1
ATOM 2258 O O . LEU B 1 94 ? 3.598 20.141 4.473 1 98.75 94 LEU B O 1
ATOM 2262 N N . ASP B 1 95 ? 4.312 19.406 2.514 1 98.06 95 ASP B N 1
ATOM 2263 C CA . ASP B 1 95 ? 3.641 20.469 1.771 1 98.06 95 ASP B CA 1
ATOM 2264 C C . ASP B 1 95 ? 2.324 19.969 1.175 1 98.06 95 ASP B C 1
ATOM 2266 O O . ASP B 1 95 ? 2.145 18.766 0.964 1 98.06 95 ASP B O 1
ATOM 2270 N N . ASN B 1 96 ? 1.41 20.891 0.987 1 98.06 96 ASN B N 1
ATOM 2271 C CA . ASN B 1 96 ? 0.147 20.625 0.309 1 98.06 96 ASN B CA 1
ATOM 2272 C C . ASN B 1 96 ? -0.636 19.516 1.012 1 98.06 96 ASN B C 1
ATOM 2274 O O . ASN B 1 96 ? -1.162 18.609 0.36 1 98.06 96 ASN B O 1
ATOM 2278 N N . VAL B 1 97 ? -0.573 19.594 2.311 1 98.81 97 VAL B N 1
ATOM 2279 C CA . VAL B 1 97 ? -1.354 18.656 3.111 1 98.81 97 VAL B CA 1
ATOM 2280 C C . VAL B 1 97 ? -2.832 19.047 3.057 1 98.81 97 VAL B C 1
ATOM 2282 O O . VAL B 1 97 ? -3.189 20.203 3.279 1 98.81 97 VAL B O 1
ATOM 2285 N N . LEU B 1 98 ? -3.674 18.094 2.738 1 98.56 98 LEU B N 1
ATOM 2286 C CA . LEU B 1 98 ? -5.109 18.359 2.742 1 98.56 98 LEU B CA 1
ATOM 2287 C C . LEU B 1 98 ? -5.676 18.266 4.152 1 98.56 98 LEU B C 1
ATOM 2289 O O . LEU B 1 98 ? -5.391 17.297 4.875 1 98.56 98 LEU B O 1
ATOM 2293 N N . HIS B 1 99 ? -6.441 19.219 4.508 1 98.69 99 HIS B N 1
ATOM 2294 C CA . HIS B 1 99 ? -7.191 19.141 5.758 1 98.69 99 HIS B CA 1
ATOM 2295 C C . HIS B 1 99 ? -8.539 18.469 5.551 1 98.69 99 HIS B C 1
ATOM 2297 O O . HIS B 1 99 ? -9.438 19.047 4.93 1 98.69 99 HIS B O 1
ATOM 2303 N N . ILE B 1 100 ? -8.648 17.359 6.113 1 97.81 100 ILE B N 1
ATOM 2304 C CA . ILE B 1 100 ? -9.859 16.562 6.008 1 97.81 100 ILE B CA 1
ATOM 2305 C C . ILE B 1 100 ? -10.391 16.234 7.402 1 97.81 100 ILE B C 1
ATOM 2307 O O . ILE B 1 100 ? -10.008 15.219 7.992 1 97.81 100 ILE B O 1
ATOM 2311 N N . PRO B 1 101 ? -11.312 16.969 7.871 1 97.31 101 PRO B N 1
ATOM 2312 C CA . PRO B 1 101 ? -11.758 16.828 9.258 1 97.31 101 PRO B CA 1
ATOM 2313 C C . PRO B 1 101 ? -12.414 15.469 9.523 1 97.31 101 PRO B C 1
ATOM 2315 O O . PRO B 1 101 ? -12.383 14.969 10.648 1 97.31 101 PRO B O 1
ATOM 2318 N N . SER B 1 102 ? -12.945 14.828 8.508 1 95.25 102 SER B N 1
ATOM 2319 C CA . SER B 1 102 ? -13.672 13.57 8.68 1 95.25 102 SER B CA 1
ATOM 2320 C C . SER B 1 102 ? -12.734 12.375 8.594 1 95.25 102 SER B C 1
ATOM 2322 O O . SER B 1 102 ? -13.164 11.227 8.773 1 95.25 102 SER B O 1
ATOM 2324 N N . ALA B 1 103 ? -11.461 12.625 8.32 1 95.94 103 ALA B N 1
ATOM 2325 C CA . ALA B 1 103 ? -10.523 11.516 8.195 1 95.94 103 ALA B CA 1
ATOM 2326 C C . ALA B 1 103 ? -10.398 10.758 9.516 1 95.94 103 ALA B C 1
ATOM 2328 O O . ALA B 1 103 ? -10.508 11.344 10.594 1 95.94 103 ALA B O 1
ATOM 2329 N N . ILE B 1 104 ? -10.117 9.477 9.445 1 95.88 104 ILE B N 1
ATOM 2330 C CA . ILE B 1 104 ? -10.047 8.648 10.641 1 95.88 104 ILE B CA 1
ATOM 2331 C C . ILE B 1 104 ? -8.656 8.758 11.266 1 95.88 104 ILE B C 1
ATOM 2333 O O . ILE B 1 104 ? -8.469 8.43 12.438 1 95.88 104 ILE B O 1
ATOM 2337 N N . SER B 1 105 ? -7.73 9.156 10.555 1 97.75 105 SER B N 1
ATOM 2338 C CA . SER B 1 105 ? -6.352 9.398 10.969 1 97.75 105 SER B CA 1
ATOM 2339 C C . SER B 1 105 ? -5.68 10.422 10.062 1 97.75 105 SER B C 1
ATOM 2341 O O . SER B 1 105 ? -6.277 10.891 9.094 1 97.75 105 SER B O 1
ATOM 2343 N N . ASN B 1 106 ? -4.48 10.844 10.445 1 98.56 106 ASN B N 1
ATOM 2344 C CA . ASN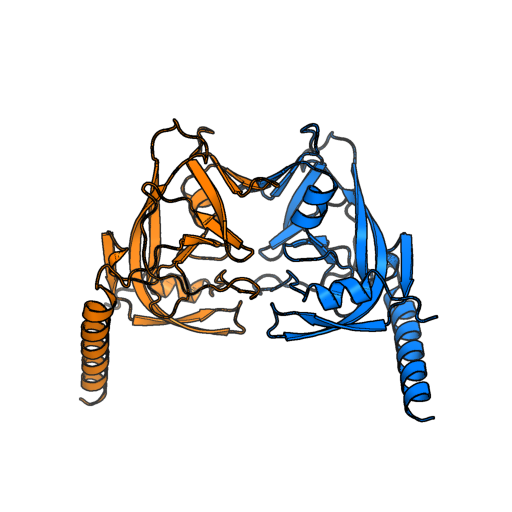 B 1 106 ? -3.619 11.531 9.492 1 98.56 106 ASN B CA 1
ATOM 2345 C C . ASN B 1 106 ? -2.967 10.555 8.516 1 98.56 106 ASN B C 1
ATOM 2347 O O . ASN B 1 106 ? -2.879 9.359 8.797 1 98.56 106 ASN B O 1
ATOM 2351 N N . GLY B 1 107 ? -2.584 11.078 7.348 1 98.75 107 GLY B N 1
ATOM 2352 C CA . GLY B 1 107 ? -1.926 10.266 6.34 1 98.75 107 GLY B CA 1
ATOM 2353 C C . GLY B 1 107 ? -0.62 10.859 5.848 1 98.75 107 GLY B C 1
ATOM 2354 O O . GLY B 1 107 ? -0.6 11.977 5.324 1 98.75 107 GLY B O 1
ATOM 2355 N N . PHE B 1 108 ? 0.43 10.148 6.051 1 98.88 108 PHE B N 1
ATOM 2356 C CA . PHE B 1 108 ? 1.744 10.469 5.504 1 98.88 108 PHE B CA 1
ATOM 2357 C C . PHE B 1 108 ? 2.02 9.648 4.246 1 98.88 108 PHE B C 1
ATOM 2359 O O . PHE B 1 108 ? 2.332 8.461 4.332 1 98.88 108 PHE B O 1
ATOM 2366 N N . CYS B 1 109 ? 1.97 10.32 3.15 1 97.88 109 CYS B N 1
ATOM 2367 C CA . CYS B 1 109 ? 2.209 9.617 1.891 1 97.88 109 CYS B CA 1
ATOM 2368 C C . CYS B 1 109 ? 3.701 9.531 1.594 1 97.88 109 CYS B C 1
ATOM 2370 O O . CYS B 1 109 ? 4.305 10.5 1.128 1 97.88 109 CYS B O 1
ATOM 2372 N N . TRP B 1 110 ? 4.199 8.352 1.705 1 96.5 110 TRP B N 1
ATOM 2373 C CA . TRP B 1 110 ? 5.645 8.172 1.609 1 96.5 110 TRP B CA 1
ATOM 2374 C C . TRP B 1 110 ? 6.148 8.547 0.22 1 96.5 110 TRP B C 1
ATOM 2376 O O . TRP B 1 110 ? 7.211 9.164 0.085 1 96.5 110 TRP B O 1
ATOM 2386 N N . ALA B 1 111 ? 5.418 8.227 -0.836 1 94.44 111 ALA B N 1
ATOM 2387 C CA . ALA B 1 111 ? 5.883 8.477 -2.199 1 94.44 111 ALA B CA 1
ATOM 2388 C C . ALA B 1 111 ? 5.961 9.969 -2.492 1 94.44 111 ALA B C 1
ATOM 2390 O O . ALA B 1 111 ? 6.953 10.453 -3.045 1 94.44 111 ALA B O 1
ATOM 2391 N N . ILE B 1 112 ? 4.926 10.664 -2.104 1 95.31 112 ILE B N 1
ATOM 2392 C CA . ILE B 1 112 ? 4.887 12.102 -2.322 1 95.31 112 ILE B CA 1
ATOM 2393 C C . ILE B 1 112 ? 6.074 12.766 -1.623 1 95.31 112 ILE B C 1
ATOM 2395 O O . ILE B 1 112 ? 6.738 13.633 -2.197 1 95.31 112 ILE B O 1
ATOM 2399 N N . TYR B 1 113 ? 6.34 12.367 -0.454 1 97.56 113 TYR B N 1
ATOM 2400 C CA . TYR B 1 113 ? 7.449 12.961 0.29 1 97.56 113 TYR B CA 1
ATOM 2401 C C . TYR B 1 113 ? 8.781 12.664 -0.39 1 97.56 113 TYR B C 1
ATOM 2403 O O . TYR B 1 113 ? 9.57 13.578 -0.63 1 97.56 113 TYR B O 1
ATOM 2411 N N . HIS B 1 114 ? 9.031 11.477 -0.729 1 96.12 114 HIS B N 1
ATOM 2412 C CA . HIS B 1 114 ? 10.352 11.062 -1.201 1 96.12 114 HIS B CA 1
ATOM 2413 C C . HIS B 1 114 ? 10.562 11.461 -2.658 1 96.12 114 HIS B C 1
ATOM 2415 O O . HIS B 1 114 ? 11.703 11.633 -3.098 1 96.12 114 HIS B O 1
ATOM 2421 N N . PHE B 1 115 ? 9.516 11.633 -3.367 1 92.5 115 PHE B N 1
ATOM 2422 C CA . PHE B 1 115 ? 9.68 12.148 -4.723 1 92.5 115 PHE B CA 1
ATOM 2423 C C . PHE B 1 115 ? 10.086 13.617 -4.695 1 92.5 115 PHE B C 1
ATOM 2425 O O . PHE B 1 115 ? 10.828 14.078 -5.566 1 92.5 115 PHE B O 1
ATOM 2432 N N . ALA B 1 116 ? 9.672 14.297 -3.697 1 94.06 116 ALA B N 1
ATOM 2433 C CA . ALA B 1 116 ? 10 15.719 -3.566 1 94.06 116 ALA B CA 1
ATOM 2434 C C . ALA B 1 116 ? 11.359 15.906 -2.91 1 94.06 116 ALA B C 1
ATOM 2436 O O . ALA B 1 116 ? 12.094 16.844 -3.24 1 94.06 116 ALA B O 1
ATOM 2437 N N . HIS B 1 117 ? 11.727 15.008 -2.008 1 95.94 117 HIS B N 1
ATOM 2438 C CA . HIS B 1 117 ? 12.883 15.289 -1.164 1 95.94 117 HIS B CA 1
ATOM 2439 C C . HIS B 1 117 ? 14.008 14.297 -1.424 1 95.94 117 HIS B C 1
ATOM 2441 O O . HIS B 1 117 ? 15.117 14.461 -0.909 1 95.94 117 HIS B O 1
ATOM 2447 N N . GLY B 1 118 ? 13.648 13.297 -2.16 1 94.06 118 GLY B N 1
ATOM 2448 C CA . GLY B 1 118 ? 14.641 12.25 -2.377 1 94.06 118 GLY B CA 1
ATOM 2449 C C . GLY B 1 118 ? 14.664 11.211 -1.272 1 94.06 118 GLY B C 1
ATOM 2450 O O . GLY B 1 118 ? 13.82 11.234 -0.373 1 94.06 118 GLY B O 1
ATOM 2451 N N . GLY B 1 119 ? 15.555 10.219 -1.389 1 95.62 119 GLY B N 1
ATOM 2452 C CA . GLY B 1 119 ? 15.664 9.148 -0.411 1 95.62 119 GLY B CA 1
ATOM 2453 C C . GLY B 1 119 ? 14.836 7.926 -0.77 1 95.62 119 GLY B C 1
ATOM 2454 O O . GLY B 1 119 ? 14.336 7.816 -1.89 1 95.62 119 GLY B O 1
ATOM 2455 N N . GLU B 1 120 ? 14.859 6.988 0.23 1 95.19 120 GLU B N 1
ATOM 2456 C CA . GLU B 1 120 ? 14.211 5.707 -0.049 1 95.19 120 GLU B CA 1
ATOM 2457 C C . GLU B 1 120 ? 13.562 5.133 1.204 1 95.19 120 GLU B C 1
ATOM 2459 O O . GLU B 1 120 ? 14.023 5.379 2.32 1 95.19 120 GLU B O 1
ATOM 2464 N N . MET B 1 121 ? 12.508 4.438 0.926 1 96.81 121 MET B N 1
ATOM 2465 C CA . MET B 1 121 ? 11.836 3.701 1.995 1 96.81 121 MET B CA 1
ATOM 2466 C C . MET B 1 121 ? 12.172 2.215 1.927 1 96.81 121 MET B C 1
ATOM 2468 O O . MET B 1 121 ? 12.273 1.646 0.837 1 96.81 121 MET B O 1
ATOM 2472 N N . ALA B 1 122 ? 12.32 1.657 3.041 1 95.38 122 ALA B N 1
ATOM 2473 C CA . ALA B 1 122 ? 12.547 0.22 3.154 1 95.38 122 ALA B CA 1
ATOM 2474 C C . ALA B 1 122 ? 11.508 -0.433 4.059 1 95.38 122 ALA B C 1
ATOM 2476 O O . ALA B 1 122 ? 11.086 0.156 5.055 1 95.38 122 ALA B O 1
ATOM 2477 N N . CYS B 1 123 ? 11.109 -1.595 3.645 1 94.38 123 CYS B N 1
ATOM 2478 C CA . CYS B 1 123 ? 10.148 -2.379 4.414 1 94.38 123 CYS B CA 1
ATOM 2479 C C . CYS B 1 123 ? 10.719 -3.744 4.77 1 94.38 123 CYS B C 1
ATOM 2481 O O . CYS B 1 123 ? 11.242 -4.449 3.906 1 94.38 123 CYS B O 1
ATOM 2483 N N . SER B 1 124 ? 10.609 -4.078 5.992 1 89.12 124 SER B N 1
ATOM 2484 C CA . SER B 1 124 ? 11.07 -5.363 6.508 1 89.12 124 SER B CA 1
ATOM 2485 C C . SER B 1 124 ? 10.148 -5.887 7.602 1 89.12 124 SER B C 1
ATOM 2487 O O . SER B 1 124 ? 9.109 -5.285 7.879 1 89.12 124 SER B O 1
ATOM 2489 N N . ARG B 1 125 ? 10.547 -7.055 8.141 1 86.25 125 ARG B N 1
ATOM 2490 C CA . ARG B 1 125 ? 9.773 -7.625 9.242 1 86.25 125 ARG B CA 1
ATOM 2491 C C . ARG B 1 125 ? 9.75 -6.68 10.445 1 86.25 125 ARG B C 1
ATOM 2493 O O . ARG B 1 125 ? 8.797 -6.68 11.219 1 86.25 125 ARG B O 1
ATOM 2500 N N . GLU B 1 126 ? 10.75 -5.836 10.477 1 84.31 126 GLU B N 1
ATOM 2501 C CA . GLU B 1 126 ? 10.867 -4.906 11.602 1 84.31 126 GLU B CA 1
ATOM 2502 C C . GLU B 1 126 ? 9.984 -3.68 11.391 1 84.31 126 GLU B C 1
ATOM 2504 O O . GLU B 1 126 ? 9.727 -2.932 12.336 1 84.31 126 GLU B O 1
ATOM 2509 N N . GLY B 1 127 ? 9.602 -3.488 10.258 1 91.25 127 GLY B N 1
ATOM 2510 C CA . GLY B 1 127 ? 8.758 -2.34 9.953 1 91.25 127 GLY B CA 1
ATOM 2511 C C . GLY B 1 127 ? 9.281 -1.51 8.797 1 91.25 127 GLY B C 1
ATOM 2512 O O . GLY B 1 127 ? 10.133 -1.966 8.031 1 91.25 127 GLY B O 1
ATOM 2513 N N . PHE B 1 128 ? 8.703 -0.333 8.672 1 96.25 128 PHE B N 1
ATOM 2514 C CA . PHE B 1 128 ? 9.102 0.587 7.617 1 96.25 128 PHE B CA 1
ATOM 2515 C C . PHE B 1 128 ? 10.141 1.58 8.125 1 96.25 128 PHE B C 1
ATOM 2517 O O . PHE B 1 128 ? 10.086 2 9.281 1 96.25 128 PHE B O 1
ATOM 2524 N N . SER B 1 129 ? 11.031 1.881 7.316 1 96.75 129 SER B N 1
ATOM 2525 C CA . SER B 1 129 ? 12.016 2.922 7.594 1 96.75 129 SER B CA 1
ATOM 2526 C C . SER B 1 129 ? 12.438 3.639 6.32 1 96.75 129 SER B C 1
ATOM 2528 O O . SER B 1 129 ? 12.18 3.16 5.215 1 96.75 129 SER B O 1
ATOM 2530 N N . ALA B 1 130 ? 13.062 4.793 6.543 1 97.5 130 ALA B N 1
ATOM 2531 C CA . ALA B 1 130 ? 13.484 5.52 5.348 1 97.5 130 ALA B CA 1
ATOM 2532 C C . ALA B 1 130 ? 14.781 6.293 5.605 1 97.5 130 ALA B C 1
ATOM 2534 O O . ALA B 1 130 ? 15.109 6.598 6.754 1 97.5 130 ALA B O 1
ATOM 2535 N N . THR B 1 131 ? 15.445 6.527 4.57 1 96.69 131 THR B N 1
ATOM 2536 C CA . THR B 1 131 ? 16.625 7.387 4.555 1 96.69 131 THR B CA 1
ATOM 2537 C C . THR B 1 131 ? 16.391 8.625 3.693 1 96.69 131 THR B C 1
ATOM 2539 O O . THR B 1 131 ? 15.5 8.625 2.834 1 96.69 131 THR B O 1
ATOM 2542 N N . ASP B 1 132 ? 17.203 9.633 4.004 1 96.5 132 ASP B N 1
ATOM 2543 C CA . ASP B 1 132 ? 17.125 10.82 3.15 1 96.5 132 ASP B CA 1
ATOM 2544 C C . ASP B 1 132 ? 18.016 10.664 1.916 1 96.5 132 ASP B C 1
ATOM 2546 O O . ASP B 1 132 ? 18.547 9.578 1.654 1 96.5 132 ASP B O 1
ATOM 2550 N N . GLY B 1 133 ? 18.125 11.766 1.113 1 94.75 133 GLY B N 1
ATOM 2551 C CA . 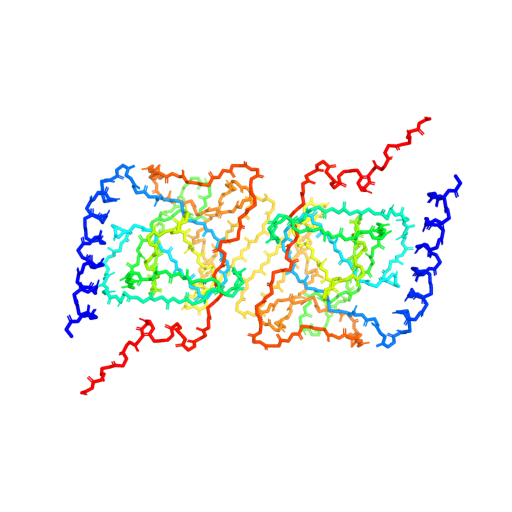GLY B 1 133 ? 18.859 11.727 -0.135 1 94.75 133 GLY B CA 1
ATOM 2552 C C . GLY B 1 133 ? 20.344 11.453 0.062 1 94.75 133 GLY B C 1
ATOM 2553 O O . GLY B 1 133 ? 21.031 11.062 -0.879 1 94.75 133 GLY B O 1
ATOM 2554 N N . GLN B 1 134 ? 20.844 11.641 1.252 1 95.56 134 GLN B N 1
ATOM 2555 C CA . GLN B 1 134 ? 22.25 11.383 1.566 1 95.56 134 GLN B CA 1
ATOM 2556 C C . GLN B 1 134 ? 22.406 10.039 2.271 1 95.56 134 GLN B C 1
ATOM 2558 O O . GLN B 1 134 ? 23.469 9.758 2.844 1 95.56 134 GLN B O 1
ATOM 2563 N N . ASN B 1 135 ? 21.328 9.266 2.355 1 94 135 ASN B N 1
ATOM 2564 C CA . ASN B 1 135 ? 21.297 7.918 2.902 1 94 135 ASN B CA 1
ATOM 2565 C C . ASN B 1 135 ? 21.391 7.926 4.426 1 94 135 ASN B C 1
ATOM 2567 O O . ASN B 1 135 ? 21.828 6.945 5.031 1 94 135 ASN B O 1
ATOM 2571 N N . HIS B 1 136 ? 21.078 9.062 5.027 1 95.56 136 HIS B N 1
ATOM 2572 C CA . HIS B 1 136 ? 20.969 9.102 6.48 1 95.56 136 HIS B CA 1
ATOM 2573 C C . HIS B 1 136 ? 19.562 8.703 6.934 1 95.56 136 HIS B C 1
ATOM 2575 O O . HIS B 1 136 ? 18.578 9.047 6.285 1 95.56 136 HIS B O 1
ATOM 2581 N N . PRO B 1 137 ? 19.516 8.023 8.055 1 96.38 137 PRO B N 1
ATOM 2582 C CA . PRO B 1 137 ? 18.188 7.648 8.562 1 96.38 137 PRO B CA 1
ATOM 2583 C C . PRO B 1 137 ? 17.266 8.852 8.734 1 96.38 137 PRO B C 1
ATOM 2585 O O . PRO B 1 137 ? 17.703 9.914 9.195 1 96.38 137 PRO B O 1
ATOM 2588 N N . LEU B 1 138 ? 16.047 8.695 8.344 1 97.69 138 LEU B N 1
ATOM 2589 C CA . LEU B 1 138 ? 15.141 9.828 8.305 1 97.69 138 LEU B CA 1
ATOM 2590 C C . LEU B 1 138 ? 13.922 9.578 9.188 1 97.69 138 LEU B C 1
ATOM 2592 O O . LEU B 1 138 ? 13.648 10.359 10.109 1 97.69 138 LEU B O 1
ATOM 2596 N N . TRP B 1 139 ? 13.156 8.578 8.969 1 97.81 139 TRP B N 1
ATOM 2597 C CA . TRP B 1 139 ? 12.016 8.219 9.812 1 97.81 139 TRP B CA 1
ATOM 2598 C C . TRP B 1 139 ? 11.867 6.703 9.906 1 97.81 139 TRP B C 1
ATOM 2600 O O . TRP B 1 139 ? 12.438 5.965 9.102 1 97.81 139 TRP B O 1
ATOM 2610 N N . CYS B 1 140 ? 11.133 6.258 10.898 1 97.25 140 CYS B N 1
ATOM 2611 C CA . CYS B 1 140 ? 10.75 4.852 11.023 1 97.25 140 CYS B CA 1
ATOM 2612 C C . CYS B 1 140 ? 9.281 4.711 11.391 1 97.25 140 CYS B C 1
ATOM 2614 O O . CYS B 1 140 ? 8.68 5.648 11.914 1 97.25 140 CYS B O 1
ATOM 2616 N N . GLY B 1 141 ? 8.781 3.641 10.938 1 97 141 GLY B N 1
ATOM 2617 C CA . GLY B 1 141 ? 7.406 3.305 11.273 1 97 141 GLY B CA 1
ATOM 2618 C C . GLY B 1 141 ? 7.289 2.232 12.336 1 97 141 GLY B C 1
ATOM 2619 O O . GLY B 1 141 ? 8.266 1.548 12.641 1 97 141 GLY B O 1
ATOM 2620 N N . GLN B 1 142 ? 6.145 2.141 12.922 1 94.56 142 GLN B N 1
ATOM 2621 C CA . GLN B 1 142 ? 5.801 1.058 13.836 1 94.56 142 GLN B CA 1
ATOM 2622 C C . GLN B 1 142 ? 4.438 0.465 13.5 1 94.56 142 GLN B C 1
ATOM 2624 O O . GLN B 1 142 ? 3.547 1.173 13.023 1 94.56 142 GLN B O 1
ATOM 2629 N N . PRO B 1 143 ? 4.352 -0.819 13.734 1 93 143 PRO B N 1
ATOM 2630 C CA . PRO B 1 143 ? 3.049 -1.441 13.484 1 93 143 PRO B CA 1
ATOM 2631 C C . PRO B 1 143 ? 1.933 -0.838 14.336 1 93 143 PRO B C 1
ATOM 2633 O O . PRO B 1 143 ? 2.148 -0.511 15.5 1 93 143 PRO B O 1
ATOM 2636 N N . PHE B 1 144 ? 0.82 -0.617 13.688 1 94.56 144 PHE B N 1
ATOM 2637 C CA . PHE B 1 144 ? -0.36 -0.087 14.359 1 94.56 144 PHE B CA 1
ATOM 2638 C C . PHE B 1 144 ? -1.632 -0.503 13.633 1 94.56 144 PHE B C 1
ATOM 2640 O O . PHE B 1 144 ? -1.864 -0.091 12.492 1 94.56 144 PHE B O 1
ATOM 2647 N N . CYS B 1 145 ? -2.471 -1.313 14.25 1 92.12 145 CYS B N 1
ATOM 2648 C CA . CYS B 1 145 ? -3.746 -1.786 13.719 1 92.12 145 CYS B CA 1
ATOM 2649 C C . CYS B 1 145 ? -3.57 -2.418 12.344 1 92.12 145 CYS B C 1
ATOM 2651 O O . CYS B 1 145 ? -4.328 -2.119 11.422 1 92.12 145 CYS B O 1
ATOM 2653 N N . GLY B 1 146 ? -2.582 -3.191 12.242 1 86.5 146 GLY B N 1
ATOM 2654 C CA . GLY B 1 146 ? -2.35 -3.922 11.008 1 86.5 146 GLY B CA 1
ATOM 2655 C C . GLY B 1 146 ? -1.689 -3.082 9.938 1 86.5 146 GLY B C 1
ATOM 2656 O O . GLY B 1 146 ? -1.475 -3.553 8.812 1 86.5 146 GLY B O 1
ATOM 2657 N N . LEU B 1 147 ? -1.396 -1.873 10.25 1 92.69 147 LEU B N 1
ATOM 2658 C CA . LEU B 1 147 ? -0.75 -0.931 9.336 1 92.69 147 LEU B CA 1
ATOM 2659 C C . LEU B 1 147 ? 0.525 -0.368 9.953 1 92.69 147 LEU B C 1
ATOM 2661 O O . LEU B 1 147 ? 1.102 -0.974 10.859 1 92.69 147 LEU B O 1
ATOM 2665 N N . GLN B 1 148 ? 1.07 0.637 9.352 1 95.56 148 GLN B N 1
ATOM 2666 C CA . GLN B 1 148 ? 2.271 1.294 9.859 1 95.56 148 GLN B CA 1
ATOM 2667 C C . GLN B 1 148 ? 2.018 2.775 10.125 1 95.56 148 GLN B C 1
ATOM 2669 O O . GLN B 1 148 ? 1.396 3.459 9.305 1 95.56 148 GLN B O 1
ATOM 2674 N N . LYS B 1 149 ? 2.471 3.227 11.219 1 97.31 149 LYS B N 1
ATOM 2675 C CA . LYS B 1 149 ? 2.408 4.66 11.477 1 97.31 149 LYS B CA 1
ATOM 2676 C C . LYS B 1 149 ? 3.787 5.219 11.812 1 97.31 149 LYS B C 1
ATOM 2678 O O . LYS B 1 149 ? 4.66 4.488 12.289 1 97.31 149 LYS B O 1
ATOM 2683 N N . LEU B 1 150 ? 3.986 6.469 11.648 1 98.25 150 LEU B N 1
ATOM 2684 C CA . LEU B 1 150 ? 5.25 7.137 11.945 1 98.25 150 LEU B CA 1
ATOM 2685 C C . LEU B 1 150 ? 5.52 7.148 13.453 1 98.25 150 LEU B C 1
ATOM 2687 O O . LEU B 1 150 ? 4.605 7.375 14.242 1 98.25 150 LEU B O 1
ATOM 2691 N N . VAL B 1 151 ? 6.766 6.926 13.805 1 97.25 151 VAL B N 1
ATOM 2692 C CA . VAL B 1 151 ? 7.184 7.137 15.188 1 97.25 151 VAL B CA 1
ATOM 2693 C C . VAL B 1 151 ? 7.535 8.609 15.406 1 97.25 151 VAL B C 1
ATOM 2695 O O . VAL B 1 151 ? 8.594 9.07 14.969 1 97.25 151 VAL B O 1
ATOM 2698 N N . LEU B 1 152 ? 6.648 9.305 16.078 1 97.19 152 LEU B N 1
ATOM 2699 C CA . LEU B 1 152 ? 6.848 10.719 16.344 1 97.19 152 LEU B CA 1
ATOM 2700 C C . LEU B 1 152 ? 7.742 10.93 17.562 1 97.19 152 LEU B C 1
ATOM 2702 O O . LEU B 1 152 ? 7.645 10.195 18.547 1 97.19 152 LEU B O 1
ATOM 2706 N N . ALA B 1 153 ? 8.539 11.938 17.438 1 96.38 153 ALA B N 1
ATOM 2707 C CA . ALA B 1 153 ? 9.383 12.281 18.578 1 96.38 153 ALA B CA 1
ATOM 2708 C C . ALA B 1 153 ? 8.539 12.703 19.781 1 96.38 153 ALA B C 1
ATOM 2710 O O . ALA B 1 153 ? 7.602 13.492 19.641 1 96.38 153 ALA B O 1
ATOM 2711 N N . GLY B 1 154 ? 8.836 12.211 20.969 1 92.94 154 GLY B N 1
ATOM 2712 C CA . GLY B 1 154 ? 8.133 12.562 22.188 1 92.94 154 GLY B CA 1
ATOM 2713 C C . GLY B 1 154 ? 6.867 11.758 22.406 1 92.94 154 GLY B C 1
ATOM 2714 O O . GLY B 1 154 ? 6.238 11.852 23.453 1 92.94 154 GLY B O 1
ATOM 2715 N N . ASN B 1 155 ? 6.453 11.094 21.422 1 90.31 155 ASN B N 1
ATOM 2716 C CA . ASN B 1 155 ? 5.289 10.211 21.484 1 90.31 155 ASN B CA 1
ATOM 2717 C C . ASN B 1 155 ? 4.043 10.961 21.953 1 90.31 155 ASN B C 1
ATOM 2719 O O . ASN B 1 155 ? 3.387 10.555 22.906 1 90.31 155 ASN B O 1
ATOM 2723 N N . PRO B 1 156 ? 3.736 11.992 21.234 1 92.19 156 PRO B N 1
ATOM 2724 C CA . PRO B 1 156 ? 2.543 12.734 21.656 1 92.19 156 PRO B CA 1
ATOM 2725 C C . PRO B 1 156 ? 1.291 11.859 21.688 1 92.19 156 PRO B C 1
ATOM 2727 O O . PRO B 1 156 ? 1.164 10.922 20.906 1 92.19 156 PRO B O 1
ATOM 2730 N N . GLN B 1 157 ? 0.415 12.219 22.672 1 89.69 157 GLN B N 1
ATOM 2731 C CA . GLN B 1 157 ? -0.8 11.438 22.875 1 89.69 157 GLN B CA 1
ATOM 2732 C C . GLN B 1 157 ? -2.043 12.258 22.531 1 89.69 157 GLN B C 1
ATOM 2734 O O . GLN B 1 157 ? -2.096 13.461 22.797 1 89.69 157 GLN B O 1
ATOM 2739 N N . GLY B 1 158 ? -2.967 11.641 21.891 1 94.44 158 GLY B N 1
ATOM 2740 C CA . GLY B 1 158 ? -4.254 12.219 21.547 1 94.44 158 GLY B CA 1
ATOM 2741 C C . GLY B 1 158 ? -5.301 11.18 21.188 1 94.44 158 GLY B C 1
ATOM 2742 O O . GLY B 1 158 ? -5.312 10.086 21.75 1 94.44 158 GLY B O 1
ATOM 2743 N N . GLU B 1 159 ? -6.223 11.578 20.406 1 94.44 159 GLU B N 1
ATOM 2744 C CA . GLU B 1 159 ? -7.293 10.656 20.031 1 94.44 159 GLU B CA 1
ATOM 2745 C C . GLU B 1 159 ? -6.844 9.711 18.922 1 94.44 159 GLU B C 1
ATOM 2747 O O . GLU B 1 159 ? -6.125 10.125 18.016 1 94.44 159 GLU B O 1
ATOM 2752 N N . SER B 1 160 ? -7.215 8.523 19.047 1 95.38 160 SER B N 1
ATOM 2753 C CA . SER B 1 160 ? -7.008 7.5 18.031 1 95.38 160 SER B CA 1
ATOM 2754 C C . SER B 1 160 ? -8.32 6.84 17.641 1 95.38 160 SER B C 1
ATOM 2756 O O . SER B 1 160 ? -9.125 6.48 18.5 1 95.38 160 SER B O 1
ATOM 2758 N N . TYR B 1 161 ? -8.57 6.652 16.359 1 95.5 161 TYR B N 1
ATOM 2759 C CA . TYR B 1 161 ? -9.875 6.188 15.914 1 95.5 161 TYR B CA 1
ATOM 2760 C C . TYR B 1 161 ? -9.758 4.859 15.172 1 95.5 161 TYR B C 1
ATOM 2762 O O . TYR B 1 161 ? -10.766 4.246 14.82 1 95.5 161 TYR B O 1
ATOM 2770 N N . LEU B 1 162 ? -8.539 4.398 14.938 1 95.12 162 LEU B N 1
ATOM 2771 C CA . LEU B 1 162 ? -8.352 3.096 14.305 1 95.12 162 LEU B CA 1
ATOM 2772 C C . LEU B 1 162 ? -8.5 1.974 15.328 1 95.12 162 LEU B C 1
ATOM 2774 O O . LEU B 1 162 ? -8.102 2.127 16.484 1 95.12 162 LEU B O 1
ATOM 2778 N N . GLU B 1 163 ? -9.047 0.904 14.852 1 92.19 163 GLU B N 1
ATOM 2779 C CA . GLU B 1 163 ? -9.258 -0.259 15.711 1 92.19 163 GLU B CA 1
ATOM 2780 C C . GLU B 1 163 ? -8.531 -1.484 15.164 1 92.19 163 GLU B C 1
ATOM 2782 O O . GLU B 1 163 ? -8.508 -1.715 13.953 1 92.19 163 GLU B O 1
ATOM 2787 N N . ASP B 1 164 ? -8.008 -2.199 16.094 1 88.25 164 ASP B N 1
ATOM 2788 C CA . ASP B 1 164 ? -7.32 -3.43 15.711 1 88.25 164 ASP B CA 1
ATOM 2789 C C . ASP B 1 164 ? -8.297 -4.445 15.125 1 88.25 164 ASP B C 1
ATOM 2791 O O . ASP B 1 164 ? -9.43 -4.578 15.609 1 88.25 164 ASP B O 1
ATOM 2795 N N . GLY B 1 165 ? -7.859 -5.152 14.148 1 79.62 165 GLY B N 1
ATOM 2796 C CA . GLY B 1 165 ? -8.68 -6.199 13.562 1 79.62 165 GLY B CA 1
ATOM 2797 C C . GLY B 1 165 ? -9.555 -5.703 12.422 1 79.62 165 GLY B C 1
ATOM 2798 O O . GLY B 1 165 ? -10.188 -6.5 11.727 1 79.62 165 GLY B O 1
ATOM 2799 N N . LYS B 1 166 ? -9.555 -4.418 12.266 1 83.25 166 LYS B N 1
ATOM 2800 C CA . LYS B 1 166 ? -10.32 -3.852 11.156 1 83.25 166 LYS B CA 1
ATOM 2801 C C . LYS B 1 166 ? -9.414 -3.5 9.984 1 83.25 166 LYS B C 1
ATOM 2803 O O . LYS B 1 166 ? -8.234 -3.195 10.172 1 83.25 166 LYS B O 1
ATOM 2808 N N . ALA B 1 167 ? -10.008 -3.672 8.828 1 83.19 167 ALA B N 1
ATOM 2809 C CA . ALA B 1 167 ? -9.289 -3.283 7.617 1 83.19 167 ALA B CA 1
ATOM 2810 C C . ALA B 1 167 ? -9.602 -1.839 7.234 1 83.19 167 ALA B C 1
ATOM 2812 O O . ALA B 1 167 ? -10.758 -1.404 7.312 1 83.19 167 ALA B O 1
ATOM 2813 N N . TYR B 1 168 ? -8.609 -1.123 6.879 1 86.88 168 TYR B N 1
ATOM 2814 C CA . TYR B 1 168 ? -8.773 0.279 6.512 1 86.88 168 TYR B CA 1
ATOM 2815 C C . TYR B 1 168 ? -8.156 0.562 5.148 1 86.88 168 TYR B C 1
ATOM 2817 O O . TYR B 1 168 ? -7.078 0.048 4.832 1 86.88 168 TYR B O 1
ATOM 2825 N N . ALA B 1 169 ? -8.891 1.26 4.355 1 87.5 169 ALA B N 1
ATOM 2826 C CA . ALA B 1 169 ? -8.328 1.873 3.154 1 87.5 169 ALA B CA 1
ATOM 2827 C C . ALA B 1 169 ? -7.992 3.342 3.396 1 87.5 169 ALA B C 1
ATOM 2829 O O . ALA B 1 169 ? -8.859 4.211 3.285 1 87.5 169 ALA B O 1
ATOM 2830 N N . LEU B 1 170 ? -6.711 3.582 3.596 1 92.44 170 LEU B N 1
ATOM 2831 C CA . LEU B 1 170 ? -6.355 4.918 4.059 1 92.44 170 LEU B CA 1
ATOM 2832 C C . LEU B 1 170 ? -5.711 5.727 2.941 1 92.44 170 LEU B C 1
ATOM 2834 O O . LEU B 1 170 ? -5.582 6.949 3.047 1 92.44 170 LEU B O 1
ATOM 2838 N N . SER B 1 171 ? -5.215 5.062 1.899 1 92.44 171 SER B N 1
ATOM 2839 C CA . SER B 1 171 ? -4.617 5.773 0.777 1 92.44 171 SER B CA 1
ATOM 2840 C C . SER B 1 171 ? -5.676 6.496 -0.048 1 92.44 171 SER B C 1
ATOM 2842 O O . SER B 1 171 ? -6.734 5.938 -0.339 1 92.44 171 SER B O 1
ATOM 2844 N N . MET B 1 172 ? -5.352 7.73 -0.451 1 92.06 172 MET B N 1
ATOM 2845 C CA . MET B 1 172 ? -6.301 8.508 -1.241 1 92.06 172 MET B CA 1
ATOM 2846 C C . MET B 1 172 ? -5.832 8.633 -2.688 1 92.06 172 MET B C 1
ATOM 2848 O O . MET B 1 172 ? -4.684 9 -2.943 1 92.06 172 MET B O 1
ATOM 2852 N N . TYR B 1 173 ? -6.727 8.297 -3.531 1 90.19 173 TYR B N 1
ATOM 2853 C CA . TYR B 1 173 ? -6.492 8.453 -4.961 1 90.19 173 TYR B CA 1
ATOM 2854 C C . TYR B 1 173 ? -7.461 9.461 -5.566 1 90.19 173 TYR B C 1
ATOM 2856 O O . TYR B 1 173 ? -8.656 9.18 -5.703 1 90.19 173 TYR B O 1
ATOM 2864 N N . ILE B 1 174 ? -6.922 10.555 -5.91 1 90.94 174 ILE B N 1
ATOM 2865 C CA . ILE B 1 174 ? -7.715 11.695 -6.344 1 90.94 174 ILE B CA 1
ATOM 2866 C C . ILE B 1 174 ? -7.395 12.023 -7.801 1 90.94 174 ILE B C 1
ATOM 2868 O O . ILE B 1 174 ? -6.246 11.906 -8.234 1 90.94 174 ILE B O 1
ATOM 2872 N N . ASP B 1 175 ? -8.492 12.406 -8.445 1 86.62 175 ASP B N 1
ATOM 2873 C CA . ASP B 1 175 ? -8.273 12.867 -9.812 1 86.62 175 ASP B CA 1
ATOM 2874 C C . ASP B 1 175 ? -7.277 14.031 -9.844 1 86.62 175 ASP B C 1
ATOM 2876 O O . ASP B 1 175 ? -7.355 14.945 -9.023 1 86.62 175 ASP B O 1
ATOM 2880 N N . GLU B 1 176 ? -6.402 13.984 -10.781 1 86.38 176 GLU B N 1
ATOM 2881 C CA . GLU B 1 176 ? -5.32 14.961 -10.844 1 86.38 176 GLU B CA 1
ATOM 2882 C C . GLU B 1 176 ? -5.859 16.375 -11.031 1 86.38 176 GLU B C 1
ATOM 2884 O O . GLU B 1 176 ? -5.352 17.328 -10.43 1 86.38 176 GLU B O 1
ATOM 2889 N N . GLU B 1 177 ? -6.816 16.5 -11.867 1 88.06 177 GLU B N 1
ATOM 2890 C CA . GLU B 1 177 ? -7.387 17.828 -12.125 1 88.06 177 GLU B CA 1
ATOM 2891 C C . GLU B 1 177 ? -8.062 18.391 -10.883 1 88.06 177 GLU B C 1
ATOM 2893 O O . GLU B 1 177 ? -7.934 19.578 -10.578 1 88.06 177 GLU B O 1
ATOM 2898 N N . GLU B 1 178 ? -8.758 17.547 -10.227 1 90.12 178 GLU B N 1
ATOM 2899 C CA . GLU B 1 178 ? -9.422 17.969 -9 1 90.12 178 GLU B CA 1
ATOM 2900 C C . GLU B 1 178 ? -8.406 18.406 -7.945 1 90.12 178 GLU B C 1
ATOM 2902 O O . GLU B 1 178 ? -8.602 19.406 -7.254 1 90.12 178 GLU B O 1
ATOM 2907 N N . LEU B 1 179 ? -7.41 17.656 -7.832 1 92.62 179 LEU B N 1
ATOM 2908 C CA . LEU B 1 179 ? -6.367 17.969 -6.859 1 92.62 179 LEU B CA 1
ATOM 2909 C C . LEU B 1 179 ? -5.695 19.297 -7.199 1 92.62 179 LEU B C 1
ATOM 2911 O O . LEU B 1 179 ? -5.441 20.109 -6.309 1 92.62 179 LEU B O 1
ATOM 2915 N N . GLU B 1 180 ? -5.453 19.531 -8.422 1 92.25 180 GLU B N 1
ATOM 2916 C CA . GLU B 1 180 ? -4.82 20.766 -8.852 1 92.25 180 GLU B CA 1
ATOM 2917 C C . GLU B 1 180 ? -5.691 21.969 -8.508 1 92.25 180 GLU B C 1
ATOM 2919 O O . GLU B 1 180 ? -5.176 23.031 -8.133 1 92.25 180 GLU B O 1
ATOM 2924 N N . LYS B 1 181 ? -6.902 21.844 -8.656 1 91.94 181 LYS B N 1
ATOM 2925 C CA . LYS B 1 181 ? -7.824 22.938 -8.336 1 91.94 181 LYS B CA 1
ATOM 2926 C C . LYS B 1 181 ? -7.797 23.25 -6.84 1 91.94 181 LYS B C 1
ATOM 2928 O O . LYS B 1 181 ? -7.965 24.406 -6.445 1 91.94 181 LYS B O 1
ATOM 2933 N N . VAL B 1 182 ? -7.621 22.234 -6.109 1 93.25 182 VAL B N 1
ATOM 2934 C CA . VAL B 1 182 ? -7.57 22.406 -4.664 1 93.25 182 VAL B CA 1
ATOM 2935 C C . VAL B 1 182 ? -6.246 23.062 -4.27 1 93.25 182 VAL B C 1
ATOM 2937 O O . VAL B 1 182 ? -6.219 23.953 -3.424 1 93.25 182 VAL B O 1
ATOM 2940 N N . LEU B 1 183 ? -5.23 22.688 -4.895 1 93.38 183 LEU B N 1
ATOM 2941 C CA . LEU B 1 183 ? -3.895 23.141 -4.535 1 93.38 183 LEU B CA 1
ATOM 2942 C C . LEU B 1 183 ? -3.613 24.516 -5.125 1 93.38 183 LEU B C 1
ATOM 2944 O O . LEU B 1 183 ? -2.895 25.328 -4.523 1 93.38 183 LEU B O 1
ATOM 2948 N N . HIS B 1 184 ? -4.113 24.734 -6.371 1 88.31 184 HIS B N 1
ATOM 2949 C CA . HIS B 1 184 ? -3.887 25.984 -7.074 1 88.31 184 HIS B CA 1
ATOM 2950 C C . HIS B 1 184 ? -5.203 26.609 -7.52 1 88.31 184 HIS B C 1
ATOM 2952 O O . HIS B 1 184 ? -5.578 26.516 -8.688 1 88.31 184 HIS B O 1
ATOM 2958 N N . PRO B 1 185 ? -5.871 27.281 -6.652 1 75.12 185 PRO B N 1
ATOM 2959 C CA . PRO B 1 185 ? -7.145 27.875 -7.07 1 75.12 185 PRO B CA 1
ATOM 2960 C C . PRO B 1 185 ? -6.965 29.031 -8.047 1 75.12 185 PRO B C 1
ATOM 2962 O O . PRO B 1 185 ? -5.988 29.781 -7.953 1 75.12 185 PRO B O 1
ATOM 2965 N N . SER B 1 186 ? -7.371 28.797 -9.359 1 64.12 186 SER B N 1
ATOM 2966 C CA . SER B 1 186 ? -7.32 29.891 -10.32 1 64.12 186 SER B CA 1
ATOM 2967 C C . SER B 1 186 ? -7.902 31.172 -9.734 1 64.12 186 SER B C 1
ATOM 2969 O O . SER B 1 186 ? -8.93 31.141 -9.055 1 64.12 186 SER B O 1
ATOM 2971 N N . VAL B 1 187 ? -7.004 32.219 -9.578 1 53.12 187 VAL B N 1
ATOM 2972 C CA . VAL B 1 187 ? -7.516 33.594 -9.336 1 53.12 187 VAL B CA 1
ATOM 2973 C C . VAL B 1 187 ? -8.539 33.938 -10.414 1 53.12 187 VAL B C 1
ATOM 2975 O O . VAL B 1 187 ? -8.211 33.969 -11.602 1 53.12 187 VAL B O 1
ATOM 2978 N N . THR B 1 188 ? -9.648 33.375 -10.508 1 40.91 188 THR B N 1
ATOM 2979 C CA . THR B 1 188 ? -10.562 34.094 -11.375 1 40.91 188 THR B CA 1
ATOM 2980 C C . THR B 1 188 ? -10.406 35.594 -11.188 1 40.91 188 THR B C 1
ATOM 2982 O O . THR B 1 188 ? -10.539 36.094 -10.07 1 40.91 188 THR B O 1
ATOM 2985 N N . SER B 1 189 ? -9.703 36.25 -12.094 1 33.66 189 SER B N 1
ATOM 2986 C CA . SER B 1 189 ? -9.852 37.688 -12.258 1 33.66 189 SER B CA 1
ATOM 2987 C C . SER B 1 189 ? -11.32 38.094 -12.211 1 33.66 189 SER B C 1
ATOM 2989 O O . SER B 1 189 ? -12.18 37.406 -12.766 1 33.66 189 SER B O 1
#

Nearest PDB structures (foldseek):
  7nic-assembly1_A  TM=3.296E-01  e=8.875E+00  Mus musculus
  7niq-assembly1_B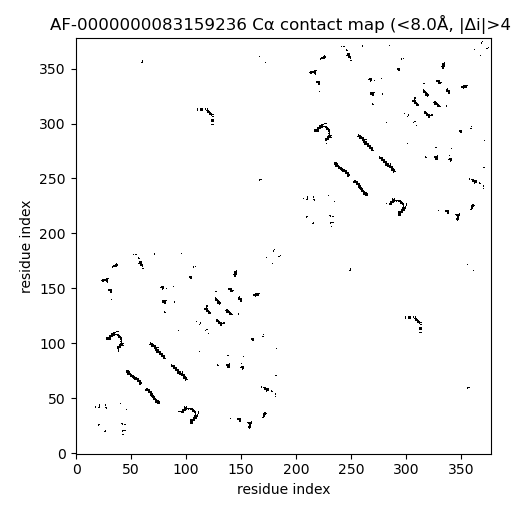  TM=2.801E-01  e=8.875E+00  Mus musculus
  4j2k-assembly1_A  TM=1.520E-01  e=9.910E+00  Enterolobium contortisiliquum
  7nic-assembly1_A  TM=3.296E-01  e=8.745E+00  Mus musculus
  7niq-assembly1_B  TM=2.801E-01  e=7.828E+00  Mus musculus

Solvent-accessible surface area (backbone atoms only — not comparable to full-atom values): 20569 Å² total; per-residue (Å²): 121,66,68,60,52,52,51,51,49,52,50,51,55,48,51,55,49,45,61,64,48,56,40,70,73,51,31,61,66,52,36,28,62,30,49,65,73,50,32,33,33,34,47,74,81,59,45,78,43,77,42,80,65,66,43,73,43,45,26,46,71,62,76,49,41,76,43,61,31,50,24,36,24,29,34,72,44,52,18,26,30,48,92,60,86,82,68,70,76,32,75,46,78,42,68,67,24,34,29,24,67,85,46,71,49,27,33,39,22,54,60,63,51,30,69,74,63,39,33,38,39,36,41,43,91,84,32,39,34,30,26,35,67,84,68,43,70,38,32,22,32,37,79,51,52,93,41,41,22,56,39,46,52,88,59,74,78,44,39,79,70,79,51,70,91,49,75,79,86,78,42,43,38,55,52,66,69,62,48,43,47,68,75,52,64,75,77,75,125,121,67,69,59,50,53,51,51,49,54,49,51,54,49,51,55,50,45,60,65,49,53,41,70,75,52,33,64,65,50,34,27,61,30,50,66,73,49,32,32,33,34,49,74,82,58,44,78,40,78,44,80,65,66,46,73,43,48,26,45,71,61,78,50,42,76,43,62,30,51,24,38,24,30,33,72,43,51,19,26,30,48,93,59,87,82,68,69,77,32,75,45,78,41,68,69,23,34,28,23,66,84,47,70,49,26,32,39,20,55,62,61,51,30,69,76,63,39,33,38,39,36,40,41,91,84,30,39,34,29,28,35,68,85,68,43,70,37,32,22,33,37,79,50,53,92,40,39,23,55,42,46,52,88,59,72,78,44,38,80,69,79,51,73,91,49,75,78,87,76,43,43,38,56,53,65,69,62,49,44,48,68,75,52,64,74,77,75,124

Sequence (378 aa):
MGEIGEFWRDVKEDRKRGKLENRPHRRCWDWMIVSGHCHYARNRSSFVTYRRVGRHISDSMMGGSKTFVAGVGTVELKVRPSKKQGLPTRTLVLDNVLHIPSAISNGFCWAIYHFAHGGEMACSREGFSATDGQNHPLWCGQPFCGLQKLVLAGNPQGESYLEDGKAYALSMYIDEEELEKVLHPSVTSMGEIGEFWRDVKEDRKRGKLENRPHRRCWDWMIVSGHCHYARNRSSFVTYRRVGRHISDSMMGGSKTFVAGVGTVELKVRPSKKQGLPTRTLVLDNVLHIPSAISNGFCWAIYHFAHGGEMACSREGFSATDGQNHPLWCGQPFCGLQKLVLAGNPQGESYLEDGKAYALSMYIDEEELEKVLHPSVTS